Protein AF-A0A920B7H8-F1 (afdb_monomer_lite)

Secondary structure (DSSP, 8-state):
--STTHHHHHHHHHHTT--TT-EEEEEESTTSTT-EEEEEETTTHHHHHHHTT--SSEEEEESGGGGGHHHHTTGGGSTTTT-EEEE-S-HHHHHHHHHHHHHTT-EEEE-----------HHHHHHHHTGGG-SEEEESSHHHHHHHHHHHHHTT--GGGGTT-EEEESSHHHHHHHHHTT---SB--SSSSHHHHHHHHHTS--TT--EE----TTSPP-TTS--

Radius of gyration: 29.58 Å; chains: 1; bounding box: 62×34×78 Å

pLDDT: mean 88.74, std 10.76, range [37.5, 97.69]

Foldseek 3Di:
DCQPCPLVVLVVCVVVPDDQQWKKKKWAPPLALPIDMDIGGSPCVNVRCVVVVPDPPIDMDTGPVNVCCVVVVVLCVFPARNHEEEDADEPVPCPVVQVVQSVSRYHYDYDHPDYDDADDDPVLLVCLVCLLQAQEEEELDLSLLCNSVVVSVVNVDDPCSNPNRAYAYLDDVNQVSCVVVVDHHPYYFPHSDLVRRLVVCVVDPCVPGGYDYRDDPPDDDSPPRPD

Sequence (227 aa):
MGTKNLRKNLNKLISNGMSAQTPIAAIQWGTYYKQKTVMGNLKNICSKIKENNIKSPSIIIIGDVCKYRTNLKWFEKKPLFGKKIVVTRARKNSSSLVEKIYENGGEAIEIPTIEIKSIKNKKNNIILEKSEQYDWLVFTSVNGVEEFFEQYLELKKDLRCLGNASIAAIGSETARSILKKGLKVDLVPKKFIAESLIQEFKDRKIKNKKILVPRASNAKNFNRGFK

Structure (mmCIF, N/CA/C/O backbone):
data_AF-A0A920B7H8-F1
#
_entry.id   AF-A0A920B7H8-F1
#
loop_
_atom_site.group_PDB
_atom_site.id
_atom_site.type_symbol
_atom_site.label_atom_id
_atom_site.label_alt_id
_atom_site.label_comp_id
_atom_site.label_asym_id
_atom_site.label_entity_id
_atom_site.label_seq_id
_atom_site.pdbx_PDB_ins_code
_atom_site.Cartn_x
_atom_site.Cartn_y
_atom_site.Cartn_z
_atom_site.occupancy
_atom_site.B_iso_or_equiv
_atom_site.auth_seq_id
_atom_site.auth_comp_id
_atom_site.auth_asym_id
_atom_site.auth_atom_id
_atom_site.pdbx_PDB_model_num
ATOM 1 N N . MET A 1 1 ? -7.961 9.777 29.352 1.00 47.53 1 MET A N 1
ATOM 2 C CA . MET A 1 1 ? -9.128 10.666 29.563 1.00 47.53 1 MET A CA 1
ATOM 3 C C . MET A 1 1 ? -10.468 9.919 29.580 1.00 47.53 1 MET A C 1
ATOM 5 O O . MET A 1 1 ? -11.275 10.253 30.431 1.00 47.53 1 MET A O 1
ATOM 9 N N . GLY A 1 2 ? -10.703 8.880 28.760 1.00 57.47 2 GLY A N 1
ATOM 10 C CA . GLY A 1 2 ? -11.994 8.158 28.746 1.00 57.47 2 GLY A CA 1
ATOM 11 C C . GLY A 1 2 ? -12.272 7.190 29.912 1.00 57.47 2 GLY A C 1
ATOM 12 O O . GLY A 1 2 ? -13.382 7.179 30.423 1.00 57.47 2 GLY A O 1
ATOM 13 N N . THR A 1 3 ? -11.295 6.392 30.374 1.00 62.12 3 THR A N 1
ATOM 14 C CA . THR A 1 3 ? -11.543 5.320 31.371 1.00 62.12 3 THR A CA 1
ATOM 15 C C . THR A 1 3 ? -11.292 5.720 32.831 1.00 62.12 3 THR A C 1
ATOM 17 O O . THR A 1 3 ? -12.026 5.283 33.712 1.00 62.12 3 THR A O 1
ATOM 20 N N . LYS A 1 4 ? -10.291 6.572 33.109 1.00 69.50 4 LYS A N 1
ATOM 21 C CA . LYS A 1 4 ? -9.842 6.905 34.482 1.00 69.50 4 LYS A CA 1
ATOM 22 C C . LYS A 1 4 ? -10.930 7.575 35.339 1.00 69.50 4 LYS A C 1
ATOM 24 O O . LYS A 1 4 ? -11.075 7.237 36.505 1.00 69.50 4 LYS A O 1
ATOM 29 N N . ASN A 1 5 ? -11.728 8.465 34.743 1.00 83.38 5 ASN A N 1
ATOM 30 C CA . ASN A 1 5 ? -12.837 9.159 35.416 1.00 83.38 5 ASN A CA 1
ATOM 31 C C . ASN A 1 5 ? -14.213 8.582 35.054 1.00 83.38 5 ASN A C 1
ATOM 33 O O . ASN A 1 5 ? -15.236 9.149 35.436 1.00 83.38 5 ASN A O 1
ATOM 37 N N . LEU A 1 6 ? -14.251 7.463 34.321 1.00 87.81 6 LEU A N 1
ATOM 38 C CA . LEU A 1 6 ? -15.479 6.952 33.721 1.00 87.81 6 LEU A CA 1
ATOM 39 C C . LEU A 1 6 ? -16.550 6.692 34.775 1.00 87.81 6 LEU A C 1
ATOM 41 O O . LEU A 1 6 ? -17.637 7.237 34.671 1.00 87.81 6 LEU A O 1
ATOM 45 N N . ARG A 1 7 ? -16.222 5.950 35.839 1.00 90.25 7 ARG A N 1
ATOM 46 C CA . ARG A 1 7 ? -17.179 5.630 36.910 1.00 90.25 7 ARG A CA 1
ATOM 47 C C . ARG A 1 7 ? -17.810 6.887 37.524 1.00 90.25 7 ARG A C 1
ATOM 49 O O . ARG A 1 7 ? -19.021 6.931 37.700 1.00 90.25 7 ARG A O 1
ATOM 56 N N . LYS A 1 8 ? -17.010 7.926 37.795 1.00 92.50 8 LYS A N 1
ATOM 57 C CA . LYS A 1 8 ? -17.506 9.205 38.334 1.00 92.50 8 LYS A CA 1
ATOM 58 C C . LYS A 1 8 ? -18.469 9.888 37.359 1.00 92.50 8 LYS A C 1
ATOM 60 O O . LYS A 1 8 ? -19.515 10.370 37.780 1.00 92.50 8 LYS A O 1
ATOM 65 N N . ASN A 1 9 ? -18.131 9.910 36.071 1.00 92.81 9 ASN A N 1
ATOM 66 C CA . ASN A 1 9 ? -18.967 10.528 35.040 1.00 92.81 9 ASN A CA 1
ATOM 67 C C . ASN A 1 9 ? -20.277 9.757 34.831 1.00 92.81 9 ASN A C 1
ATOM 69 O O . ASN A 1 9 ? -21.334 10.374 34.757 1.00 92.81 9 ASN A O 1
ATOM 73 N N . LEU A 1 10 ? -20.226 8.422 34.806 1.00 94.19 10 LEU A N 1
ATOM 74 C CA . LEU A 1 10 ? -21.418 7.579 34.679 1.00 94.19 10 LEU A CA 1
ATOM 75 C C . LEU A 1 10 ? -22.367 7.762 35.870 1.00 94.19 10 LEU A C 1
ATOM 77 O O . LEU A 1 10 ? -23.566 7.912 35.664 1.00 94.19 10 LEU A O 1
ATOM 81 N N . ASN A 1 11 ? -21.838 7.835 37.097 1.00 93.62 11 ASN A N 1
ATOM 82 C CA . ASN A 1 11 ? -22.655 8.098 38.285 1.00 93.62 11 ASN A CA 1
ATOM 83 C C . ASN A 1 11 ? -23.375 9.451 38.198 1.00 93.62 11 ASN A C 1
ATOM 85 O O . ASN A 1 11 ? -24.549 9.530 38.543 1.00 93.62 11 ASN A O 1
ATOM 89 N N . LYS A 1 12 ? -22.701 10.495 37.693 1.00 95.56 12 LYS A N 1
ATOM 90 C CA . LYS A 1 12 ? -23.328 11.805 37.462 1.00 95.56 12 LYS A CA 1
ATOM 91 C C . LYS A 1 12 ? -24.424 11.748 36.401 1.00 95.56 12 LYS A C 1
ATOM 93 O O . LYS A 1 12 ? -25.449 12.393 36.568 1.00 95.56 12 LYS A O 1
ATOM 98 N N . LEU A 1 13 ? -24.235 10.998 35.316 1.00 95.38 13 LEU A N 1
ATOM 99 C CA . LEU A 1 13 ? -25.282 10.841 34.300 1.00 95.38 13 LEU A CA 1
ATOM 100 C C . LEU A 1 13 ? -26.531 10.181 34.894 1.00 95.38 13 LEU A C 1
ATOM 102 O O . LEU A 1 13 ? -27.638 10.664 34.674 1.00 95.38 13 LEU A O 1
ATOM 106 N N . ILE A 1 14 ? -26.346 9.131 35.700 1.00 95.88 14 ILE A N 1
ATOM 107 C CA . ILE A 1 14 ? -27.454 8.442 36.374 1.00 95.88 14 ILE A CA 1
ATOM 108 C C . ILE A 1 14 ? -28.158 9.374 37.367 1.00 95.88 14 ILE A C 1
ATOM 110 O O . ILE A 1 14 ? -29.382 9.466 37.351 1.00 95.88 14 ILE A O 1
ATOM 114 N N . SER A 1 15 ? -27.407 10.112 38.192 1.00 96.69 15 SER A N 1
ATOM 115 C CA . SER A 1 15 ? -27.994 11.029 39.181 1.00 96.69 15 SER A CA 1
ATOM 116 C C . SER A 1 15 ? -28.756 12.200 38.555 1.00 96.69 15 SER A C 1
ATOM 118 O O . SER A 1 15 ? -29.578 12.807 39.226 1.00 96.69 15 SER A O 1
ATOM 120 N N . ASN A 1 16 ? -28.482 12.526 37.288 1.00 97.19 16 ASN A N 1
ATOM 121 C CA . ASN A 1 16 ? -29.174 13.571 36.529 1.00 97.19 16 ASN A CA 1
ATOM 122 C C . ASN A 1 16 ? -30.266 13.000 35.598 1.00 97.19 16 ASN A C 1
ATOM 124 O O . ASN A 1 16 ? -30.661 13.656 34.640 1.00 97.19 16 ASN A O 1
ATOM 128 N N . GLY A 1 17 ? -30.752 11.780 35.860 1.00 95.62 17 GLY A N 1
ATOM 129 C CA . GLY A 1 17 ? -31.950 11.227 35.216 1.00 95.62 17 GLY A CA 1
ATOM 130 C C . GLY A 1 17 ? -31.706 10.237 34.074 1.00 95.62 17 GLY A C 1
ATOM 131 O O . GLY A 1 17 ? -32.667 9.710 33.516 1.00 95.62 17 GLY A O 1
ATOM 132 N N . MET A 1 18 ? -30.455 9.919 33.722 1.00 96.56 18 MET A N 1
ATOM 133 C CA . MET A 1 18 ? -30.181 8.893 32.709 1.00 96.56 18 MET A CA 1
ATOM 134 C C . MET A 1 18 ? -30.386 7.484 33.289 1.00 96.56 18 MET A C 1
ATOM 136 O O . MET A 1 18 ? -29.827 7.136 34.327 1.00 96.56 18 MET A O 1
ATOM 140 N N . SER A 1 19 ? -31.148 6.625 32.605 1.00 97.44 19 SER A N 1
ATOM 141 C CA . SER A 1 19 ? -31.399 5.256 33.081 1.00 97.44 19 SER A CA 1
ATOM 142 C C . SER A 1 19 ? -30.098 4.461 33.240 1.00 97.44 19 SER A C 1
ATOM 144 O O . SER A 1 19 ? -29.266 4.426 32.332 1.00 97.44 19 SER A O 1
ATOM 146 N N . ALA A 1 20 ? -29.940 3.730 34.348 1.00 96.50 20 ALA A N 1
ATOM 147 C CA . ALA A 1 20 ? -28.792 2.842 34.566 1.00 96.50 20 ALA A CA 1
ATOM 148 C C . ALA A 1 20 ? -28.696 1.702 33.527 1.00 96.50 20 ALA A C 1
ATOM 150 O O . ALA A 1 20 ? -27.629 1.105 33.355 1.00 96.50 20 ALA A O 1
ATOM 151 N N . GLN A 1 21 ? -29.801 1.416 32.828 1.00 97.19 21 GLN A N 1
ATOM 152 C CA . GLN A 1 21 ? -29.869 0.449 31.732 1.00 97.19 21 GLN A CA 1
ATOM 153 C C . GLN A 1 21 ? -29.464 1.037 30.376 1.00 97.19 21 GLN A C 1
ATOM 155 O O . GLN A 1 21 ? -29.380 0.287 29.404 1.00 97.19 21 GLN A O 1
ATOM 160 N N . THR A 1 22 ? -29.181 2.344 30.300 1.00 97.69 22 THR A N 1
ATOM 161 C CA . THR A 1 22 ? -28.769 3.004 29.055 1.00 97.69 22 THR A CA 1
ATOM 162 C C . THR A 1 22 ? -27.561 2.274 28.458 1.00 97.69 22 THR A C 1
ATOM 164 O O . THR A 1 22 ? -26.555 2.096 29.161 1.00 97.69 22 THR A O 1
ATOM 167 N N . PRO A 1 23 ? -27.643 1.826 27.191 1.00 97.56 23 PRO A N 1
ATOM 168 C CA . PRO A 1 23 ? -26.560 1.111 26.535 1.00 97.56 23 PRO A CA 1
ATOM 169 C C . PRO A 1 23 ? -25.278 1.940 26.450 1.00 97.56 23 PRO A C 1
ATOM 171 O O . PRO A 1 23 ? -25.310 3.160 26.295 1.00 97.56 23 PRO A O 1
ATOM 174 N N . ILE A 1 24 ? -24.138 1.264 26.524 1.00 96.81 24 ILE A N 1
ATOM 175 C CA . ILE A 1 24 ? -22.819 1.887 26.425 1.00 96.81 24 ILE A CA 1
ATOM 176 C C . ILE A 1 24 ? -21.818 0.909 25.810 1.00 96.81 24 ILE A C 1
ATOM 178 O O . ILE A 1 24 ? -21.851 -0.299 26.072 1.00 96.81 24 ILE A O 1
ATOM 182 N N . ALA A 1 25 ? -20.910 1.440 25.001 1.00 95.69 25 ALA A N 1
ATOM 183 C CA . ALA A 1 25 ? -19.831 0.707 24.363 1.00 95.69 25 ALA A CA 1
ATOM 184 C C . ALA A 1 25 ? -18.480 1.331 24.716 1.00 95.69 25 ALA A C 1
ATOM 186 O O . ALA A 1 25 ? -18.334 2.553 24.728 1.00 95.69 25 ALA A O 1
ATOM 187 N N . ALA A 1 26 ? -17.480 0.486 24.953 1.00 95.00 26 ALA A N 1
ATOM 188 C CA . ALA A 1 26 ? -16.086 0.890 25.060 1.00 95.00 26 ALA A CA 1
ATOM 189 C C . ALA A 1 26 ? -15.290 0.258 23.918 1.00 95.00 26 ALA A C 1
ATOM 191 O O . ALA A 1 26 ? -15.224 -0.967 23.819 1.00 95.00 26 ALA A O 1
ATOM 192 N N . ILE A 1 27 ? -14.699 1.092 23.064 1.00 94.56 27 ILE A N 1
ATOM 193 C CA . ILE A 1 27 ? -13.959 0.682 21.867 1.00 94.56 27 ILE A CA 1
ATOM 194 C C . ILE A 1 27 ? -12.501 1.093 22.043 1.00 94.56 27 ILE A C 1
ATOM 196 O O . ILE A 1 27 ? -12.177 2.278 22.047 1.00 94.56 27 ILE A O 1
ATOM 200 N N . GLN A 1 28 ? -11.611 0.122 22.203 1.00 94.94 28 GLN A N 1
ATOM 201 C CA . GLN A 1 28 ? -10.168 0.322 22.261 1.00 94.94 28 GLN A CA 1
ATOM 202 C C . GLN A 1 28 ? -9.558 0.133 20.877 1.00 94.94 28 GLN A C 1
ATOM 204 O O . GLN A 1 28 ? -9.904 -0.836 20.206 1.00 94.94 28 GLN A O 1
ATOM 209 N N . TRP A 1 29 ? -8.614 1.003 20.497 1.00 94.25 29 TRP A N 1
ATOM 210 C CA . TRP A 1 29 ? -7.930 0.933 19.198 1.00 94.25 29 TRP A CA 1
ATOM 211 C C . TRP A 1 29 ? -8.925 0.828 18.031 1.00 94.25 29 TRP A C 1
ATOM 213 O O . TRP A 1 29 ? -8.850 -0.099 17.226 1.00 94.25 29 TRP A O 1
ATOM 223 N N . GLY A 1 30 ? -9.895 1.751 17.993 1.00 92.44 30 GLY A N 1
ATOM 224 C CA . GLY A 1 30 ? -10.893 1.815 16.925 1.00 92.44 30 GLY A CA 1
ATOM 225 C C . GLY A 1 30 ? -10.238 1.780 15.543 1.00 92.44 30 GLY A C 1
ATOM 226 O O . GLY A 1 30 ? -9.196 2.404 15.348 1.00 92.44 30 GLY A O 1
ATOM 227 N N . THR A 1 31 ? -10.821 1.003 14.628 1.00 91.75 31 THR A N 1
ATOM 228 C CA . THR A 1 31 ? -10.343 0.779 13.250 1.00 91.75 31 THR A CA 1
ATOM 229 C C . THR A 1 31 ? -8.889 0.313 13.141 1.00 91.75 31 THR A C 1
ATOM 231 O O . THR A 1 31 ? -8.234 0.536 12.129 1.00 91.75 31 THR A O 1
ATOM 234 N N . TYR A 1 32 ? -8.376 -0.358 14.172 1.00 94.19 32 TYR A N 1
ATOM 235 C CA . TYR A 1 32 ? -7.024 -0.906 14.195 1.00 94.19 32 TYR A CA 1
ATOM 236 C C . TYR A 1 32 ? -7.063 -2.428 14.350 1.00 94.19 32 TYR A C 1
ATOM 238 O O . TYR A 1 32 ? -7.966 -2.958 14.995 1.00 94.19 32 TYR A O 1
ATOM 246 N N . TYR A 1 33 ? -6.074 -3.157 13.826 1.00 95.50 33 TYR A N 1
ATOM 247 C CA . TYR A 1 33 ? -6.087 -4.634 13.788 1.00 95.50 33 TYR A CA 1
ATOM 248 C C . TYR A 1 33 ? -6.299 -5.314 15.155 1.00 95.50 33 TYR A C 1
ATOM 250 O O . TYR A 1 33 ? -6.781 -6.439 15.225 1.00 95.50 33 TYR A O 1
ATOM 258 N N . LYS A 1 34 ? -5.930 -4.633 16.247 1.00 94.38 34 LYS A N 1
ATOM 259 C CA . LYS A 1 34 ? -6.086 -5.075 17.644 1.00 94.38 34 LYS A CA 1
ATOM 260 C C . LYS A 1 34 ? -7.292 -4.440 18.349 1.00 94.38 34 LYS A C 1
ATOM 262 O O . LYS A 1 34 ? -7.277 -4.330 19.578 1.00 94.38 34 LYS A O 1
ATOM 267 N N . GLN A 1 35 ? -8.287 -3.968 17.595 1.00 95.25 35 GLN A N 1
ATOM 268 C CA . GLN A 1 35 ? -9.493 -3.364 18.152 1.00 95.25 35 GLN A CA 1
ATOM 269 C C . GLN A 1 35 ? -10.135 -4.316 19.161 1.00 95.25 35 GLN A C 1
ATOM 271 O O . GLN A 1 35 ? -10.288 -5.510 18.907 1.00 95.25 35 GLN A O 1
ATOM 276 N N . LYS A 1 36 ? -10.541 -3.781 20.309 1.00 94.31 36 LYS A N 1
ATOM 277 C CA . LYS A 1 36 ? -11.365 -4.509 21.274 1.00 94.31 36 LYS A CA 1
ATOM 278 C C . LYS A 1 36 ? -12.588 -3.682 21.590 1.00 94.31 36 LYS A C 1
ATOM 280 O O . LYS A 1 36 ? -12.459 -2.520 21.963 1.00 94.31 36 LYS A O 1
ATOM 285 N N . THR A 1 37 ? -13.760 -4.292 21.492 1.00 94.62 37 THR A N 1
ATOM 286 C CA . THR A 1 37 ? -15.012 -3.621 21.827 1.00 94.62 37 THR A CA 1
ATOM 287 C C . THR A 1 37 ? -15.771 -4.394 22.889 1.00 94.62 37 THR A C 1
ATOM 289 O O . THR A 1 37 ? -16.023 -5.588 22.733 1.00 94.62 37 THR A O 1
ATOM 292 N N . VAL A 1 38 ? -16.199 -3.692 23.932 1.00 94.81 38 VAL A N 1
ATOM 293 C CA . VAL A 1 38 ? -16.996 -4.239 25.030 1.00 94.81 38 VAL A CA 1
ATOM 294 C C . VAL A 1 38 ? -18.323 -3.499 25.109 1.00 94.81 38 VAL A C 1
ATOM 296 O O . VAL A 1 38 ? -18.351 -2.271 25.069 1.00 94.81 38 VAL A O 1
ATOM 299 N N . MET A 1 39 ? -19.412 -4.256 25.249 1.00 95.94 39 MET A N 1
ATOM 300 C CA . MET A 1 39 ? -20.774 -3.731 25.374 1.00 95.94 39 MET A CA 1
ATOM 301 C C . MET A 1 39 ? -21.320 -3.932 26.780 1.00 95.94 39 MET A C 1
ATOM 303 O O . MET A 1 39 ? -21.144 -4.994 27.384 1.00 95.94 39 MET A O 1
ATOM 307 N N . GLY A 1 40 ? -22.066 -2.952 27.269 1.00 95.88 40 GLY A N 1
ATOM 308 C CA . GLY A 1 40 ? -22.756 -3.023 28.548 1.00 95.88 40 GLY A CA 1
ATOM 309 C C . GLY A 1 40 ? -23.841 -1.963 28.672 1.00 95.88 40 GLY A C 1
ATOM 310 O O . GLY A 1 40 ? -24.339 -1.436 27.679 1.00 95.88 40 GLY A O 1
ATOM 311 N N . ASN A 1 41 ? -24.180 -1.657 29.915 1.00 97.00 41 ASN A N 1
ATOM 312 C CA . ASN A 1 41 ? -25.012 -0.528 30.317 1.00 97.00 41 ASN A CA 1
ATOM 313 C C . ASN A 1 41 ? -24.254 0.314 31.359 1.00 97.00 41 ASN A C 1
ATOM 315 O O . ASN A 1 41 ? -23.182 -0.091 31.826 1.00 97.00 41 ASN A O 1
ATOM 319 N N . LEU A 1 42 ? -24.785 1.482 31.731 1.00 96.19 42 LEU A N 1
ATOM 320 C CA . LEU A 1 42 ? -24.111 2.370 32.692 1.00 96.19 42 LEU A CA 1
ATOM 321 C C . LEU A 1 42 ? -23.802 1.673 34.028 1.00 96.19 42 LEU A C 1
ATOM 323 O O . LEU A 1 42 ? -22.790 1.988 34.653 1.00 96.19 42 LEU A O 1
ATOM 327 N N . LYS A 1 43 ? -24.624 0.694 34.435 1.00 95.56 43 LYS A N 1
ATOM 328 C CA . LYS A 1 43 ? -24.433 -0.084 35.669 1.00 95.56 43 LYS A CA 1
ATOM 329 C C . LYS A 1 43 ? -23.215 -1.016 35.616 1.00 95.56 43 LYS A C 1
ATOM 331 O O . LYS A 1 43 ? -22.481 -1.101 36.599 1.00 95.56 43 LYS A O 1
ATOM 336 N N 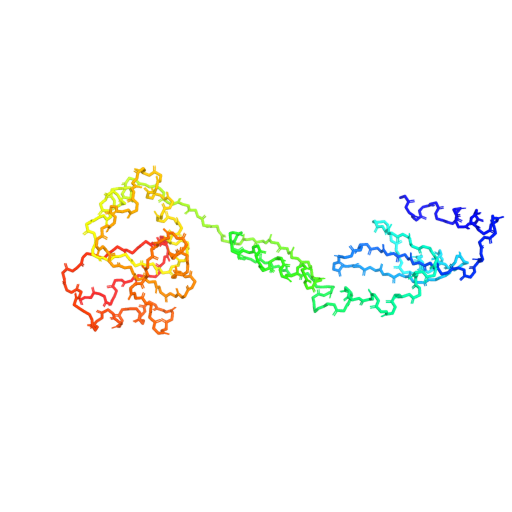. ASN A 1 44 ? -22.996 -1.737 34.511 1.00 96.38 44 ASN A N 1
ATOM 337 C CA . ASN A 1 44 ? -22.020 -2.840 34.454 1.00 96.38 44 ASN A CA 1
ATOM 338 C C . ASN A 1 44 ? -20.782 -2.590 33.578 1.00 96.38 44 ASN A C 1
ATOM 340 O O . ASN A 1 44 ? -19.822 -3.354 33.645 1.00 96.38 44 ASN A O 1
ATOM 344 N N . ILE A 1 45 ? -20.745 -1.530 32.771 1.00 95.69 45 ILE A N 1
ATOM 345 C CA . ILE A 1 45 ? -19.651 -1.333 31.808 1.00 95.69 45 ILE A CA 1
ATOM 346 C C . ILE A 1 45 ? -18.265 -1.250 32.459 1.00 95.69 45 ILE A C 1
ATOM 348 O O . ILE A 1 45 ? -17.292 -1.739 31.892 1.00 95.69 45 ILE A O 1
ATOM 352 N N . CYS A 1 46 ? -18.154 -0.675 33.661 1.00 94.25 46 CYS A N 1
ATOM 353 C CA . CYS A 1 46 ? -16.870 -0.560 34.351 1.00 94.25 46 CYS A CA 1
ATOM 354 C C . CYS A 1 46 ? -16.286 -1.925 34.740 1.00 94.25 46 CYS A C 1
ATOM 356 O O . CYS A 1 46 ? -15.068 -2.085 34.664 1.00 94.25 46 CYS A O 1
ATOM 358 N N . SER A 1 47 ? -17.118 -2.897 35.140 1.00 94.75 47 SER A N 1
ATOM 359 C CA . SER A 1 47 ? -16.630 -4.251 35.435 1.00 94.75 47 SER A CA 1
ATOM 360 C C . SER A 1 47 ? -16.192 -4.939 34.148 1.00 94.75 47 SER A C 1
ATOM 362 O O . SER A 1 47 ? -15.054 -5.391 34.061 1.00 94.75 47 SER A O 1
ATOM 364 N N . LYS A 1 48 ? -17.011 -4.861 33.092 1.00 96.38 48 LYS A N 1
ATOM 365 C CA . LYS A 1 48 ? -16.687 -5.461 31.792 1.00 96.38 48 LYS A CA 1
ATOM 366 C C . LYS A 1 48 ? -15.417 -4.886 31.160 1.00 96.38 48 LYS A C 1
ATOM 368 O O . LYS A 1 48 ? -14.636 -5.629 30.570 1.00 96.38 48 LYS A O 1
ATOM 373 N N . ILE A 1 49 ? -15.182 -3.576 31.288 1.00 94.62 49 ILE A N 1
ATOM 374 C CA . ILE A 1 49 ? -13.933 -2.915 30.864 1.00 94.62 49 ILE A CA 1
ATOM 375 C C . ILE A 1 49 ? -12.729 -3.519 31.593 1.00 94.62 49 ILE A C 1
ATOM 377 O O . ILE A 1 49 ? -11.708 -3.780 30.956 1.00 94.62 49 ILE A O 1
ATOM 381 N N . LYS A 1 50 ? -12.847 -3.752 32.908 1.00 93.69 50 LYS A N 1
ATOM 382 C CA . LYS A 1 50 ? -11.784 -4.340 33.732 1.00 93.69 50 LYS A CA 1
ATOM 383 C C . LYS A 1 50 ? -11.531 -5.800 33.348 1.00 93.69 50 LYS A C 1
ATOM 385 O O . LYS A 1 50 ? -10.386 -6.155 33.093 1.00 93.69 50 LYS A O 1
ATOM 390 N N . GLU A 1 51 ? -12.588 -6.601 33.235 1.00 96.56 51 GLU A N 1
ATOM 391 C CA . GLU A 1 51 ? -12.541 -8.018 32.837 1.00 96.56 51 GLU A CA 1
ATOM 392 C C . GLU A 1 51 ? -11.882 -8.214 31.464 1.00 96.56 51 GLU A C 1
ATOM 394 O O . GLU A 1 51 ? -11.049 -9.094 31.287 1.00 96.56 51 GLU A O 1
ATOM 399 N N . ASN A 1 52 ? -12.190 -7.345 30.496 1.00 95.38 52 ASN A N 1
ATOM 400 C CA . ASN A 1 52 ? -11.647 -7.424 29.135 1.00 95.38 52 ASN A CA 1
ATOM 401 C C . ASN A 1 52 ? -10.337 -6.638 28.946 1.00 95.38 52 ASN A C 1
ATOM 403 O O . ASN A 1 52 ? -9.826 -6.533 27.826 1.00 95.38 52 ASN A O 1
ATOM 407 N N . ASN A 1 53 ? -9.789 -6.078 30.030 1.00 94.06 53 ASN A N 1
ATOM 408 C CA . ASN A 1 53 ? -8.545 -5.314 30.043 1.00 94.06 53 ASN A CA 1
ATOM 409 C C . ASN A 1 53 ? -8.519 -4.175 28.999 1.00 94.06 53 ASN A C 1
ATOM 411 O O . ASN A 1 53 ? -7.527 -3.967 28.292 1.00 94.06 53 ASN A O 1
ATOM 415 N N . ILE A 1 54 ? -9.634 -3.448 28.882 1.00 93.81 54 ILE A N 1
ATOM 416 C CA . ILE A 1 54 ? -9.775 -2.294 27.989 1.00 93.81 54 ILE A CA 1
ATOM 417 C C . ILE A 1 54 ? -9.012 -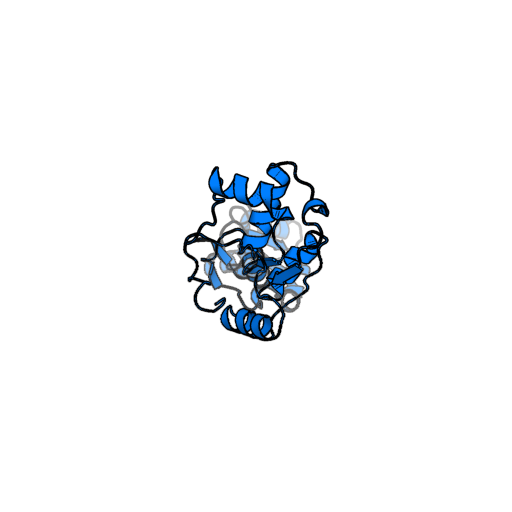1.108 28.588 1.00 93.81 54 ILE A C 1
ATOM 419 O O . ILE A 1 54 ? -9.350 -0.597 29.657 1.00 93.81 54 ILE A O 1
ATOM 423 N N . LYS A 1 55 ? -7.968 -0.655 27.886 1.00 91.00 55 LYS A N 1
ATOM 424 C CA . LYS A 1 55 ? -7.105 0.469 28.291 1.00 91.00 55 LYS A CA 1
ATOM 425 C C . LYS A 1 55 ? -7.201 1.622 27.291 1.00 91.00 55 LYS A C 1
ATOM 427 O O . LYS A 1 55 ? -7.740 1.468 26.203 1.00 91.00 55 LYS A O 1
ATOM 432 N N . SER A 1 56 ? -6.635 2.778 27.633 1.00 90.25 56 SER A N 1
ATOM 433 C CA . SER A 1 56 ? -6.456 3.862 26.656 1.00 90.25 56 SER A CA 1
ATOM 434 C C . SER A 1 56 ? -5.453 3.463 25.552 1.00 90.25 56 SER A C 1
ATOM 436 O O . SER A 1 56 ? -4.559 2.660 25.832 1.00 90.25 56 SER A O 1
ATOM 438 N N . PRO A 1 57 ? -5.573 4.010 24.326 1.00 91.75 57 PRO A N 1
ATOM 439 C CA . PRO A 1 57 ? -6.638 4.890 23.840 1.00 91.75 57 PRO A CA 1
ATOM 440 C C . PRO A 1 57 ? -7.946 4.124 23.591 1.00 91.75 57 PRO A C 1
ATOM 442 O O . PRO A 1 57 ? -7.957 3.042 23.003 1.00 91.75 57 PRO A O 1
ATOM 445 N N . SER A 1 58 ? -9.058 4.694 24.054 1.00 91.88 58 SER A N 1
ATOM 446 C CA . SER A 1 58 ? -10.388 4.097 23.927 1.00 91.88 58 SER A CA 1
ATOM 447 C C . SER A 1 58 ? -11.462 5.171 23.809 1.00 91.88 58 SER A C 1
ATOM 449 O O . SER A 1 58 ? -11.386 6.186 24.506 1.00 91.88 58 SER A O 1
ATOM 451 N N . ILE A 1 59 ? -12.481 4.903 23.000 1.00 92.88 59 ILE A N 1
ATOM 452 C CA . ILE A 1 59 ? -13.678 5.727 22.826 1.00 92.88 59 ILE A CA 1
ATOM 453 C C . ILE A 1 59 ? -14.822 5.102 23.627 1.00 92.88 59 ILE A C 1
ATOM 455 O O . ILE A 1 59 ? -14.984 3.880 23.638 1.00 92.88 59 ILE A O 1
ATOM 459 N N . ILE A 1 60 ? -15.599 5.946 24.305 1.00 93.62 60 ILE A N 1
ATOM 460 C CA . ILE A 1 60 ? -16.819 5.554 25.012 1.00 93.62 60 ILE A CA 1
ATOM 461 C C . ILE A 1 60 ? -18.008 6.133 24.252 1.00 93.62 60 ILE A C 1
ATOM 463 O O . ILE A 1 60 ? -18.051 7.337 24.018 1.00 93.62 60 ILE A O 1
ATOM 467 N N . ILE A 1 61 ? -18.960 5.282 23.884 1.00 94.69 61 ILE A N 1
ATOM 468 C CA . ILE A 1 61 ? -20.201 5.674 23.209 1.00 94.69 61 ILE A CA 1
ATOM 469 C C . ILE A 1 61 ? -21.352 5.337 24.146 1.00 94.69 61 ILE A C 1
ATOM 471 O O . ILE A 1 61 ? -21.429 4.204 24.609 1.00 94.69 61 ILE A O 1
ATOM 475 N N . ILE A 1 62 ? -22.224 6.301 24.434 1.00 95.44 62 ILE A N 1
ATOM 476 C CA . ILE A 1 62 ? -23.352 6.149 25.362 1.00 95.44 62 ILE A CA 1
ATOM 477 C C . ILE A 1 62 ? -24.655 6.389 24.604 1.00 95.44 62 ILE A C 1
ATOM 479 O O . ILE A 1 62 ? -24.739 7.329 23.820 1.00 95.44 62 ILE A O 1
ATOM 483 N N . GLY A 1 63 ? -25.666 5.559 24.854 1.00 96.06 63 GLY A N 1
ATOM 484 C CA . GLY A 1 63 ? -27.010 5.703 24.302 1.00 96.06 63 GLY A CA 1
ATOM 485 C C . GLY A 1 63 ? -27.392 4.602 23.317 1.00 96.06 63 GLY A C 1
ATOM 486 O O . GLY A 1 63 ? -26.614 3.692 23.014 1.00 96.06 63 GLY A O 1
ATOM 487 N N . ASP A 1 64 ? -28.614 4.704 22.797 1.00 94.69 64 ASP A N 1
ATOM 488 C CA . ASP A 1 64 ? -29.244 3.675 21.963 1.00 94.69 64 ASP A CA 1
ATOM 489 C C . ASP A 1 64 ? -28.499 3.367 20.664 1.00 94.69 64 ASP A C 1
ATOM 491 O O . ASP A 1 64 ? -28.623 2.259 20.145 1.00 94.69 64 ASP A O 1
ATOM 495 N N . VAL A 1 65 ? -27.633 4.272 20.195 1.00 93.50 65 VAL A N 1
ATOM 496 C CA . VAL A 1 65 ? -26.723 4.019 19.066 1.00 93.50 65 VAL A CA 1
ATOM 497 C C . VAL A 1 65 ? -25.890 2.739 19.258 1.00 93.50 65 VAL A C 1
ATOM 499 O O . VAL A 1 65 ? -25.573 2.035 18.300 1.00 93.50 65 VAL A O 1
ATOM 502 N N . CYS A 1 66 ? -25.595 2.368 20.507 1.00 94.38 66 CYS A N 1
ATOM 503 C CA . CYS A 1 66 ? -24.872 1.146 20.849 1.00 94.38 66 CYS A CA 1
ATOM 504 C C . CYS A 1 66 ? -25.623 -0.136 20.439 1.00 94.38 66 CYS A C 1
ATOM 506 O O . CYS A 1 66 ? -24.984 -1.160 20.188 1.00 94.38 66 CYS A O 1
ATOM 508 N N . LYS A 1 67 ? -26.960 -0.099 20.332 1.00 91.19 67 LYS A N 1
ATOM 509 C CA . LYS A 1 67 ? -27.784 -1.247 19.914 1.00 91.19 67 LYS A CA 1
ATOM 510 C C . LYS A 1 67 ? -27.499 -1.662 18.465 1.00 91.19 67 LYS A C 1
ATOM 512 O O . LYS A 1 67 ? -27.569 -2.846 18.155 1.00 91.19 67 LYS A O 1
ATOM 517 N N . TYR A 1 68 ? -27.060 -0.736 17.608 1.00 91.38 68 TYR A N 1
ATOM 518 C CA . TYR A 1 68 ? -26.718 -1.019 16.206 1.00 91.38 68 TYR A CA 1
ATOM 519 C C . TYR A 1 68 ? -25.394 -1.769 16.017 1.00 91.38 68 TYR A C 1
ATOM 521 O O . TYR A 1 68 ? -25.015 -2.079 14.886 1.00 91.38 68 TYR A O 1
ATOM 529 N N . ARG A 1 69 ? -24.665 -2.095 17.094 1.00 88.94 69 ARG A N 1
ATOM 530 C CA . ARG A 1 69 ? -23.371 -2.781 16.988 1.00 88.94 69 ARG A CA 1
ATOM 531 C C . ARG A 1 69 ? -23.446 -4.091 16.207 1.00 88.94 69 ARG A C 1
ATOM 533 O O . ARG A 1 69 ? -22.497 -4.394 15.493 1.00 88.94 69 ARG A O 1
ATOM 540 N N . THR A 1 70 ? -24.516 -4.870 16.340 1.00 83.88 70 THR A N 1
ATOM 541 C CA . THR A 1 70 ? -24.685 -6.131 15.594 1.00 83.88 70 THR A CA 1
ATOM 542 C C . THR A 1 70 ? -24.518 -5.922 14.088 1.00 83.88 70 THR A C 1
ATOM 544 O O . THR A 1 70 ? -23.819 -6.702 13.437 1.00 83.88 70 THR A O 1
ATOM 547 N N . ASN A 1 71 ? -25.046 -4.810 13.576 1.00 84.44 71 ASN A N 1
ATOM 548 C CA . ASN A 1 71 ? -24.970 -4.426 12.169 1.00 84.44 71 ASN A CA 1
ATOM 549 C C . ASN A 1 71 ? -23.650 -3.701 11.845 1.00 84.44 71 ASN A C 1
ATOM 551 O O . ASN A 1 71 ? -23.075 -3.905 10.781 1.00 84.44 71 ASN A O 1
ATOM 555 N N . LEU A 1 72 ? -23.118 -2.907 12.783 1.00 85.50 72 LEU A N 1
ATOM 556 C CA . LEU A 1 72 ? -21.915 -2.083 12.590 1.00 85.50 72 LEU A CA 1
ATOM 557 C C . LEU A 1 72 ? -20.586 -2.784 12.937 1.00 85.50 72 LEU A C 1
ATOM 559 O O . LEU A 1 72 ? -19.522 -2.172 12.855 1.00 85.50 72 LEU A O 1
ATOM 563 N N . LYS A 1 73 ? -20.594 -4.074 13.292 1.00 88.88 73 LYS A N 1
ATOM 564 C CA . LYS A 1 73 ? -19.384 -4.876 13.573 1.00 88.88 73 LYS A CA 1
ATOM 565 C C . LYS A 1 73 ? -18.650 -5.304 12.285 1.00 88.88 73 LYS A C 1
ATOM 567 O O . LYS A 1 73 ? -18.261 -6.461 12.152 1.00 88.88 73 LYS A O 1
ATOM 572 N N . TRP A 1 74 ? -18.493 -4.409 11.311 1.00 90.50 74 TRP A N 1
ATOM 573 C CA . TRP A 1 74 ? -17.882 -4.719 10.009 1.00 90.50 74 TRP A CA 1
ATOM 574 C C . TRP A 1 74 ? -16.356 -4.853 10.098 1.00 90.50 74 TRP A C 1
ATOM 576 O O . TRP A 1 74 ? -15.784 -5.756 9.497 1.00 90.50 74 TRP A O 1
ATOM 586 N N . PHE A 1 75 ? -15.692 -3.994 10.879 1.00 92.69 75 PHE A N 1
ATOM 587 C CA . PHE A 1 75 ? -14.227 -3.940 10.924 1.00 92.69 75 PHE A CA 1
ATOM 588 C C . PHE A 1 75 ? -13.605 -5.239 11.463 1.00 92.69 75 PHE A C 1
ATOM 590 O O . PHE A 1 75 ? -12.688 -5.791 10.865 1.00 92.69 75 PHE A O 1
ATOM 597 N N . GLU A 1 76 ? -14.164 -5.780 12.550 1.00 92.62 76 GLU A N 1
ATOM 598 C CA . GLU A 1 76 ? -13.699 -7.021 13.197 1.00 92.62 76 GLU A CA 1
ATOM 599 C C . GLU A 1 76 ? -13.994 -8.281 12.353 1.00 92.62 76 GLU A C 1
ATOM 601 O O . GLU A 1 76 ? -13.545 -9.369 12.700 1.00 92.62 76 GLU A O 1
ATOM 606 N N . LYS A 1 77 ? -14.761 -8.148 11.259 1.00 93.38 77 LYS A N 1
ATOM 607 C CA . LYS A 1 77 ? -15.047 -9.217 10.287 1.00 93.38 77 LYS A CA 1
ATOM 608 C C . LYS A 1 77 ? -14.138 -9.163 9.057 1.00 93.38 77 LYS A C 1
ATOM 610 O O . LYS A 1 77 ? -14.276 -10.006 8.174 1.00 93.38 77 LYS A O 1
ATOM 615 N N . LYS A 1 78 ? -13.255 -8.165 8.948 1.00 95.75 78 LYS A N 1
ATOM 616 C CA . LYS A 1 78 ? -12.383 -8.046 7.779 1.00 95.75 78 LYS A CA 1
ATOM 617 C C . LYS A 1 78 ? -11.378 -9.206 7.701 1.00 95.75 78 LYS A C 1
ATOM 619 O O . LYS A 1 78 ? -10.944 -9.692 8.747 1.00 95.75 78 LYS A O 1
ATOM 624 N N . PRO A 1 79 ? -10.950 -9.607 6.488 1.00 97.12 79 PRO A N 1
ATOM 625 C CA . PRO A 1 79 ? -10.139 -10.811 6.288 1.00 97.12 79 PRO A CA 1
ATOM 626 C C . PRO A 1 79 ? -8.812 -10.845 7.057 1.00 97.12 79 PRO A C 1
ATOM 628 O O . PRO A 1 79 ? -8.349 -11.921 7.426 1.00 97.12 79 PRO A O 1
ATOM 631 N N . LEU A 1 80 ? -8.190 -9.687 7.302 1.00 97.50 80 LEU A N 1
ATOM 632 C CA . LEU A 1 80 ? -6.888 -9.587 7.969 1.00 97.50 80 LEU A CA 1
ATOM 633 C C . LEU A 1 80 ? -6.989 -9.068 9.407 1.00 97.50 80 LEU A C 1
ATOM 635 O O . LEU A 1 80 ? -5.964 -8.765 10.020 1.00 97.50 80 LEU A O 1
ATOM 639 N N . PHE A 1 81 ? -8.195 -8.988 9.975 1.00 97.25 81 PHE A N 1
ATOM 640 C CA . PHE A 1 81 ? -8.372 -8.549 11.354 1.00 97.25 81 PHE A CA 1
ATOM 641 C C . PHE A 1 81 ? -7.544 -9.405 12.330 1.00 97.25 81 PHE A C 1
ATOM 643 O O . PHE A 1 81 ? -7.498 -10.633 12.239 1.00 97.25 81 PHE A O 1
ATOM 650 N N . GLY A 1 82 ? -6.843 -8.749 13.258 1.00 95.94 82 GLY A N 1
ATOM 651 C CA . GLY A 1 82 ? -5.941 -9.402 14.210 1.00 95.94 82 GLY A CA 1
ATOM 652 C C . GLY A 1 82 ? -4.597 -9.864 13.634 1.00 95.94 82 GLY A C 1
ATOM 653 O O . GLY A 1 82 ? -3.771 -10.378 14.390 1.00 95.94 82 GLY A O 1
ATOM 654 N N . LYS A 1 83 ? -4.335 -9.687 12.332 1.00 97.00 83 LYS A N 1
ATOM 655 C CA . LYS A 1 83 ? -3.073 -10.096 11.699 1.00 97.00 83 LYS A CA 1
ATOM 656 C C . LYS A 1 83 ? -2.077 -8.939 11.640 1.00 97.00 83 LYS A C 1
ATOM 658 O O . LYS A 1 83 ? -2.424 -7.822 11.268 1.00 97.00 83 LYS A O 1
ATOM 663 N N . LYS A 1 84 ? -0.818 -9.244 11.961 1.00 95.88 84 LYS A N 1
ATOM 664 C CA . LYS A 1 84 ? 0.346 -8.410 11.638 1.00 95.88 84 LYS A CA 1
ATOM 665 C C . LYS A 1 84 ? 1.114 -9.072 10.508 1.00 95.88 84 LYS A C 1
ATOM 667 O O . LYS A 1 84 ? 1.409 -10.261 10.600 1.00 95.88 84 LYS A O 1
ATOM 672 N N . ILE A 1 85 ? 1.439 -8.314 9.474 1.00 94.38 85 ILE A N 1
ATOM 673 C CA . ILE A 1 85 ? 2.063 -8.820 8.255 1.00 94.38 85 ILE A CA 1
ATOM 674 C C . ILE A 1 85 ? 3.338 -8.027 8.007 1.00 94.38 85 ILE A C 1
ATOM 676 O O . ILE A 1 85 ? 3.307 -6.802 7.912 1.00 94.38 85 ILE A O 1
ATOM 680 N N . VAL A 1 86 ? 4.465 -8.729 7.895 1.00 93.06 86 VAL A N 1
ATOM 681 C CA . VAL A 1 86 ? 5.742 -8.113 7.527 1.00 93.06 86 VAL A CA 1
ATOM 682 C C . VAL A 1 86 ? 5.811 -7.985 6.009 1.00 93.06 86 VAL A C 1
ATOM 684 O O . VAL A 1 86 ? 5.641 -8.968 5.289 1.00 93.06 86 VAL A O 1
ATOM 687 N N . VAL A 1 87 ? 6.080 -6.777 5.522 1.00 90.06 87 VAL A N 1
ATOM 688 C CA . VAL A 1 87 ? 6.248 -6.479 4.098 1.00 90.06 87 VAL A CA 1
ATOM 689 C C . VAL A 1 87 ? 7.721 -6.192 3.829 1.00 90.06 87 VAL A C 1
ATOM 691 O O . VAL A 1 87 ? 8.263 -5.200 4.310 1.00 90.06 87 VAL A O 1
ATOM 694 N N . THR A 1 88 ? 8.374 -7.061 3.052 1.00 87.00 88 THR A N 1
ATOM 695 C CA . THR A 1 88 ? 9.831 -7.010 2.814 1.00 87.00 88 THR A CA 1
ATOM 696 C C . THR A 1 88 ? 10.248 -6.379 1.484 1.00 87.00 88 THR A C 1
ATOM 698 O O . THR A 1 88 ? 11.437 -6.228 1.203 1.00 87.00 88 THR A O 1
ATOM 701 N N . ARG A 1 89 ? 9.287 -5.992 0.635 1.00 73.38 89 ARG A N 1
ATOM 702 C CA . ARG A 1 89 ? 9.573 -5.370 -0.669 1.00 73.38 89 ARG A CA 1
ATOM 703 C C . ARG A 1 89 ? 10.062 -3.925 -0.512 1.00 73.38 89 ARG A C 1
ATOM 705 O O . ARG A 1 89 ? 9.747 -3.251 0.461 1.00 73.38 89 ARG A O 1
ATOM 712 N N . ALA A 1 90 ? 10.810 -3.449 -1.510 1.00 66.44 90 ALA A N 1
ATOM 713 C CA . ALA A 1 90 ? 11.295 -2.069 -1.582 1.00 66.44 90 ALA A CA 1
ATOM 714 C C . ALA A 1 90 ? 10.144 -1.046 -1.473 1.00 66.44 90 ALA A C 1
ATOM 716 O O . ALA A 1 90 ? 9.118 -1.219 -2.137 1.00 66.44 90 ALA A O 1
ATOM 717 N N . ARG A 1 91 ? 10.355 0.044 -0.713 1.00 65.25 91 ARG A N 1
ATOM 718 C CA . ARG A 1 91 ? 9.328 1.052 -0.359 1.00 65.25 91 ARG A CA 1
ATOM 719 C C . ARG A 1 91 ? 8.508 1.581 -1.540 1.00 65.25 91 ARG A C 1
ATOM 721 O O . ARG A 1 91 ? 7.290 1.669 -1.455 1.00 65.25 91 ARG A O 1
ATOM 728 N N . LYS A 1 92 ? 9.156 1.882 -2.677 1.00 61.19 92 LYS A N 1
ATOM 729 C CA . LYS A 1 92 ? 8.471 2.392 -3.888 1.00 61.19 92 LYS A CA 1
ATOM 730 C C . LYS A 1 92 ? 7.396 1.428 -4.433 1.00 61.19 92 LYS A C 1
ATOM 732 O O . LYS A 1 92 ? 6.519 1.865 -5.163 1.00 61.19 92 LYS A O 1
ATOM 737 N N . ASN A 1 93 ? 7.448 0.141 -4.075 1.00 59.03 93 ASN A N 1
ATOM 738 C CA . ASN A 1 93 ? 6.520 -0.899 -4.530 1.00 59.03 93 ASN A CA 1
ATOM 739 C C . ASN A 1 93 ? 5.637 -1.479 -3.405 1.00 59.03 93 ASN A C 1
ATOM 741 O O . ASN A 1 93 ? 4.815 -2.351 -3.690 1.00 59.03 93 ASN A O 1
ATOM 745 N N . SER A 1 94 ? 5.825 -1.075 -2.142 1.00 60.56 94 SER A N 1
ATOM 746 C CA . SER A 1 94 ? 5.103 -1.638 -0.990 1.00 60.56 94 SER A CA 1
ATOM 747 C C . SER A 1 94 ? 3.838 -0.865 -0.625 1.00 60.56 94 SER A C 1
ATOM 749 O O . SER A 1 94 ? 2.934 -1.492 -0.079 1.00 60.56 94 SER A O 1
ATOM 751 N N . SER A 1 95 ? 3.724 0.426 -0.972 1.00 70.50 95 SER A N 1
ATOM 752 C CA . SER A 1 95 ? 2.607 1.280 -0.523 1.00 70.50 95 SER A CA 1
ATOM 753 C C . SER A 1 95 ? 1.233 0.682 -0.839 1.00 70.50 95 SER A C 1
ATOM 755 O O . SER A 1 95 ? 0.423 0.516 0.063 1.00 70.50 95 SER A O 1
ATOM 757 N N . SER A 1 96 ? 1.008 0.215 -2.073 1.00 81.81 96 SER A N 1
ATOM 758 C CA . SER A 1 96 ? -0.283 -0.384 -2.462 1.00 81.81 96 SER A CA 1
ATOM 759 C C . SER A 1 96 ? -0.617 -1.695 -1.736 1.00 81.81 96 SER A C 1
ATOM 761 O O . SER A 1 96 ? -1.785 -2.002 -1.509 1.00 81.81 96 SER A O 1
ATOM 763 N N . LEU A 1 97 ? 0.388 -2.501 -1.376 1.00 87.94 97 LEU A N 1
ATOM 764 C CA . LEU A 1 97 ? 0.170 -3.729 -0.607 1.00 87.94 97 LEU A CA 1
ATOM 765 C C . LEU A 1 97 ? -0.111 -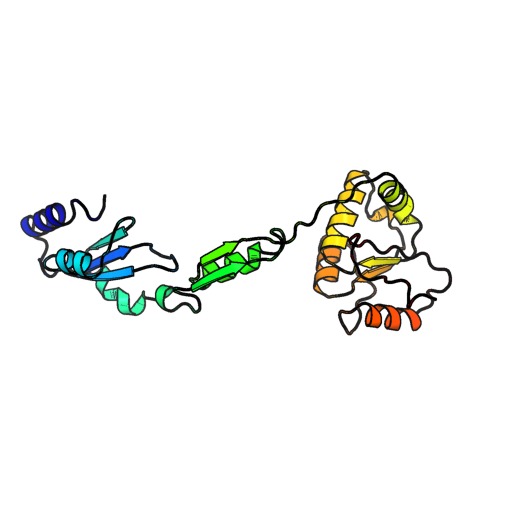3.395 0.859 1.00 87.94 97 LEU A C 1
ATOM 767 O O . LEU A 1 97 ? -1.001 -3.984 1.463 1.00 87.94 97 LEU A O 1
ATOM 771 N N . VAL A 1 98 ? 0.642 -2.446 1.408 1.00 90.62 98 VAL A N 1
ATOM 772 C CA . VAL A 1 98 ? 0.501 -1.929 2.771 1.00 90.62 98 VAL A CA 1
ATOM 773 C C . VAL A 1 98 ? -0.889 -1.327 2.974 1.00 90.62 98 VAL A C 1
ATOM 775 O O . VAL A 1 98 ? -1.588 -1.721 3.905 1.00 90.62 98 VAL A O 1
ATOM 778 N N . GLU A 1 99 ? -1.336 -0.468 2.058 1.00 90.94 99 GLU A N 1
ATOM 779 C CA . GLU A 1 99 ? -2.691 0.096 2.037 1.00 90.94 99 GLU A CA 1
ATOM 780 C C . GLU A 1 99 ? -3.746 -1.009 2.038 1.00 90.94 99 GLU A C 1
ATOM 782 O O . GLU A 1 99 ? -4.599 -1.043 2.923 1.00 90.94 99 GLU A O 1
ATOM 787 N N . LYS A 1 100 ? -3.628 -1.993 1.137 1.00 93.12 100 LYS A N 1
ATOM 788 C CA . LYS A 1 100 ? -4.555 -3.132 1.089 1.00 93.12 100 LYS A CA 1
ATOM 789 C C . LYS A 1 100 ? -4.573 -3.943 2.382 1.00 93.12 100 LYS A C 1
ATOM 791 O O . LYS A 1 100 ? -5.628 -4.461 2.750 1.00 93.12 100 LYS A O 1
ATOM 796 N N . ILE A 1 101 ? -3.444 -4.083 3.078 1.00 95.06 101 ILE A N 1
ATOM 797 C CA . ILE A 1 101 ? -3.395 -4.767 4.377 1.00 95.06 101 ILE A CA 1
ATOM 798 C C . ILE A 1 101 ? -4.225 -3.994 5.409 1.00 95.06 101 ILE A C 1
ATOM 800 O O . ILE A 1 101 ? -5.085 -4.593 6.062 1.00 95.06 101 ILE A O 1
ATOM 804 N N . TYR A 1 102 ? -4.020 -2.677 5.511 1.00 93.69 102 TYR A N 1
ATOM 805 C CA . TYR A 1 102 ? -4.773 -1.811 6.423 1.00 93.69 102 TYR A CA 1
ATOM 806 C C . TYR A 1 102 ? -6.266 -1.766 6.084 1.00 93.69 102 TYR A C 1
ATOM 808 O O . TYR A 1 102 ? -7.113 -1.952 6.961 1.00 93.69 102 TYR A O 1
ATOM 816 N N . GLU A 1 103 ? -6.607 -1.613 4.805 1.00 94.06 103 GLU A N 1
ATOM 817 C CA . GLU A 1 103 ? -7.986 -1.643 4.314 1.00 94.06 103 GLU A CA 1
ATOM 818 C C . GLU A 1 103 ? -8.688 -2.956 4.649 1.00 94.06 103 GLU A C 1
ATOM 820 O O . GLU A 1 103 ? -9.893 -2.964 4.888 1.00 94.06 103 GLU A O 1
ATOM 825 N N . ASN A 1 104 ? -7.958 -4.070 4.714 1.00 96.12 104 ASN A N 1
ATOM 826 C CA . ASN A 1 104 ? -8.487 -5.377 5.098 1.00 96.12 104 ASN A CA 1
ATOM 827 C C . ASN A 1 104 ? -8.346 -5.673 6.603 1.00 96.12 104 ASN A C 1
ATOM 829 O O . ASN A 1 104 ? -8.551 -6.810 7.025 1.00 96.12 104 ASN A O 1
ATOM 833 N N . GLY A 1 105 ? -8.090 -4.650 7.425 1.00 96.00 105 GLY A N 1
ATOM 834 C CA . GLY A 1 105 ? -8.128 -4.713 8.888 1.00 96.00 105 GLY A CA 1
ATOM 835 C C . GLY A 1 105 ? -6.863 -5.269 9.543 1.00 96.00 105 GLY A C 1
ATOM 836 O O . GLY A 1 105 ? -6.879 -5.524 10.747 1.00 96.00 105 GLY A O 1
ATOM 837 N N . GLY A 1 106 ? -5.793 -5.474 8.774 1.00 96.62 106 GLY A N 1
ATOM 838 C CA . GLY A 1 106 ? -4.496 -5.918 9.276 1.00 96.62 106 GLY A CA 1
ATOM 839 C C . GLY A 1 106 ? -3.563 -4.762 9.635 1.00 96.62 106 GLY A C 1
ATOM 840 O O . GLY A 1 106 ? -3.863 -3.596 9.398 1.00 96.62 106 GLY A O 1
ATOM 841 N N . GLU A 1 107 ? -2.409 -5.111 10.197 1.00 95.44 107 GLU A N 1
ATOM 842 C CA . GLU A 1 107 ? -1.272 -4.208 10.396 1.00 95.44 107 GLU A CA 1
ATOM 843 C C . GLU A 1 107 ? -0.147 -4.591 9.445 1.00 95.44 107 GLU A C 1
ATOM 845 O O . GLU A 1 107 ? 0.290 -5.746 9.447 1.00 95.44 107 GLU A O 1
ATOM 850 N N . ALA A 1 108 ? 0.363 -3.633 8.682 1.00 93.44 108 ALA A N 1
ATOM 851 C CA . ALA A 1 108 ? 1.575 -3.828 7.906 1.00 93.44 108 ALA A CA 1
ATOM 852 C C . ALA A 1 108 ? 2.797 -3.341 8.696 1.00 93.44 108 ALA A C 1
ATOM 854 O O . ALA A 1 108 ? 2.799 -2.246 9.248 1.00 93.44 108 ALA A O 1
ATOM 855 N N . ILE A 1 109 ? 3.855 -4.149 8.733 1.00 91.25 109 ILE A N 1
ATOM 856 C CA . ILE A 1 109 ? 5.169 -3.752 9.245 1.00 91.25 109 ILE A CA 1
ATOM 857 C C . ILE A 1 109 ? 6.127 -3.771 8.064 1.00 91.25 109 ILE A C 1
ATOM 859 O O . ILE A 1 109 ? 6.493 -4.835 7.563 1.00 91.25 109 ILE A O 1
ATOM 863 N N . GLU A 1 110 ? 6.523 -2.595 7.598 1.00 88.25 110 GLU A N 1
ATOM 864 C CA . GLU A 1 110 ? 7.458 -2.483 6.485 1.00 88.25 110 GLU A CA 1
ATOM 865 C C . GLU A 1 110 ? 8.894 -2.690 6.968 1.00 88.25 110 GLU A C 1
ATOM 867 O O . GLU A 1 110 ? 9.428 -1.895 7.741 1.00 88.25 110 GLU A O 1
ATOM 872 N N . ILE A 1 111 ? 9.538 -3.746 6.467 1.00 86.75 111 ILE A N 1
ATOM 873 C CA . ILE A 1 111 ? 10.964 -4.029 6.679 1.00 86.75 111 ILE A CA 1
ATOM 874 C C . ILE A 1 111 ? 11.603 -4.269 5.305 1.00 86.75 111 ILE A C 1
ATOM 876 O O . ILE A 1 111 ? 11.860 -5.417 4.936 1.00 86.75 111 ILE A O 1
ATOM 880 N N . PRO A 1 112 ? 11.815 -3.213 4.497 1.00 79.19 112 PRO A N 1
ATOM 881 C CA . PRO A 1 112 ? 12.397 -3.356 3.169 1.00 79.19 112 PRO A CA 1
ATOM 882 C C . PRO A 1 112 ? 13.795 -3.969 3.267 1.00 79.19 112 PRO A C 1
ATOM 884 O O . PRO A 1 112 ? 14.678 -3.398 3.903 1.00 79.19 112 PRO A O 1
ATOM 887 N N . THR A 1 113 ? 14.013 -5.112 2.618 1.00 79.75 113 THR A N 1
ATOM 888 C CA . THR A 1 113 ? 15.331 -5.776 2.591 1.00 79.75 113 THR A CA 1
ATOM 889 C C . THR A 1 113 ? 16.153 -5.413 1.357 1.00 79.75 113 THR A C 1
ATOM 891 O O . THR A 1 113 ? 17.309 -5.809 1.236 1.00 79.75 113 THR A O 1
ATOM 894 N N . ILE A 1 114 ? 15.554 -4.676 0.418 1.00 76.12 114 ILE A N 1
ATOM 895 C CA . ILE A 1 114 ? 16.169 -4.259 -0.841 1.00 76.12 114 ILE A CA 1
ATOM 896 C C . ILE A 1 114 ? 15.868 -2.778 -1.055 1.00 76.12 114 ILE A C 1
ATOM 898 O O . ILE A 1 114 ? 14.715 -2.347 -0.974 1.00 76.12 114 ILE A O 1
ATOM 902 N N . GLU A 1 115 ? 16.905 -2.016 -1.389 1.00 77.62 115 GLU A N 1
ATOM 903 C CA . GLU A 1 115 ? 16.815 -0.616 -1.789 1.00 77.62 115 GLU A CA 1
ATOM 904 C C . GLU A 1 115 ? 17.243 -0.477 -3.254 1.00 77.62 115 GLU A C 1
ATOM 906 O O . GLU A 1 115 ? 18.241 -1.057 -3.682 1.00 77.62 115 GLU A O 1
ATOM 911 N N . ILE A 1 116 ? 16.477 0.285 -4.035 1.00 78.88 116 ILE A N 1
ATOM 912 C CA . ILE A 1 116 ? 16.831 0.622 -5.416 1.00 78.88 116 ILE A CA 1
ATOM 913 C C . ILE A 1 116 ? 17.471 2.003 -5.381 1.00 78.88 116 ILE A C 1
ATOM 915 O O . ILE A 1 116 ? 16.805 2.974 -5.025 1.00 78.88 116 ILE A O 1
ATOM 919 N N . LYS A 1 117 ? 18.750 2.076 -5.752 1.00 84.88 117 LYS A N 1
ATOM 920 C CA . LYS A 1 117 ? 19.493 3.332 -5.865 1.00 84.88 117 LYS A CA 1
ATOM 921 C C . LYS A 1 117 ? 19.792 3.639 -7.322 1.00 84.88 117 LYS A C 1
ATOM 923 O O . LYS A 1 117 ? 20.187 2.751 -8.078 1.00 84.88 117 LYS A O 1
ATOM 928 N N . SER A 1 118 ? 19.634 4.910 -7.669 1.00 86.31 118 SER A N 1
ATOM 929 C CA . SER A 1 118 ? 20.060 5.453 -8.951 1.00 86.31 118 SER A CA 1
ATOM 930 C C . SER A 1 118 ? 21.574 5.293 -9.113 1.00 86.31 118 SER A C 1
ATOM 932 O O . SER A 1 118 ? 22.340 5.577 -8.189 1.00 86.31 118 SER A O 1
ATOM 934 N N . ILE A 1 119 ? 22.011 4.829 -10.286 1.00 87.81 119 ILE A N 1
ATOM 935 C CA . ILE A 1 119 ? 23.431 4.734 -10.644 1.00 87.81 119 ILE A CA 1
ATOM 936 C C . ILE A 1 119 ? 23.720 5.817 -11.682 1.00 87.81 119 ILE A C 1
ATOM 938 O O . ILE A 1 119 ? 23.551 5.598 -12.885 1.00 87.81 119 ILE A O 1
ATOM 942 N N . LYS A 1 120 ? 24.180 6.976 -11.206 1.00 87.38 120 LYS A N 1
ATOM 943 C CA . LYS A 1 120 ? 24.600 8.105 -12.047 1.00 87.38 120 LYS A CA 1
ATOM 944 C C . LYS A 1 120 ? 26.113 8.082 -12.193 1.00 87.38 120 LYS A C 1
ATOM 946 O O . LYS A 1 120 ? 26.846 8.200 -11.214 1.00 87.38 120 LYS A O 1
ATOM 951 N N . ASN A 1 121 ? 26.596 7.885 -13.412 1.00 87.69 121 ASN A N 1
ATOM 952 C CA . ASN A 1 121 ? 28.024 7.916 -13.706 1.00 87.69 121 ASN A CA 1
ATOM 953 C C . ASN A 1 121 ? 28.265 8.449 -15.124 1.00 87.69 121 ASN A C 1
ATOM 955 O O . ASN A 1 121 ? 27.369 8.431 -15.968 1.00 87.69 121 ASN A O 1
ATOM 959 N N . LYS A 1 122 ? 29.497 8.897 -15.397 1.00 88.94 122 LYS A N 1
ATOM 960 C CA . LYS A 1 122 ? 29.865 9.488 -16.697 1.00 88.94 122 LYS A CA 1
ATOM 961 C C . LYS A 1 122 ? 29.541 8.563 -17.877 1.00 88.94 122 LYS A C 1
ATOM 963 O O . LYS A 1 122 ? 29.086 9.034 -18.911 1.00 88.94 122 LYS A O 1
ATOM 968 N N . LYS A 1 123 ? 29.734 7.249 -17.720 1.00 88.81 123 LYS A N 1
ATOM 969 C CA . LYS A 1 123 ? 29.453 6.258 -18.769 1.00 88.81 123 LYS A CA 1
ATOM 970 C C . LYS A 1 123 ? 27.961 6.201 -19.114 1.00 88.81 123 LYS A C 1
ATOM 972 O O . LYS A 1 123 ? 27.620 6.204 -20.292 1.00 88.81 123 LYS A O 1
ATOM 977 N N . ASN A 1 124 ? 27.091 6.168 -18.107 1.00 88.31 124 ASN A N 1
ATOM 978 C CA . ASN A 1 124 ? 25.642 6.167 -18.286 1.00 88.31 124 ASN A CA 1
ATOM 979 C C . ASN A 1 124 ? 25.175 7.474 -18.928 1.00 88.31 124 ASN A C 1
ATOM 981 O O . ASN A 1 124 ? 24.397 7.416 -19.872 1.00 88.31 124 ASN A O 1
ATOM 985 N N . ASN A 1 125 ? 25.716 8.622 -18.508 1.00 89.62 125 ASN A N 1
ATOM 986 C CA . ASN A 1 125 ? 25.376 9.914 -19.112 1.00 89.62 125 ASN A CA 1
ATOM 987 C C . ASN A 1 125 ? 25.719 9.949 -20.607 1.00 89.62 125 ASN A C 1
ATOM 989 O O . ASN A 1 125 ? 24.864 10.303 -21.407 1.00 89.62 125 ASN A O 1
ATOM 993 N N . ILE A 1 126 ? 26.909 9.482 -21.005 1.00 90.94 126 ILE A N 1
ATOM 994 C CA . ILE A 1 126 ? 27.305 9.409 -22.425 1.00 90.94 126 ILE A CA 1
ATOM 995 C C . ILE A 1 126 ? 26.357 8.501 -23.228 1.00 90.94 126 ILE A C 1
ATOM 997 O O . ILE A 1 126 ? 26.050 8.783 -24.386 1.00 90.94 126 ILE A O 1
ATOM 1001 N N . ILE A 1 127 ? 25.903 7.391 -22.637 1.00 91.12 127 ILE A N 1
ATOM 1002 C CA . ILE A 1 127 ? 24.937 6.486 -23.275 1.00 91.12 127 ILE A CA 1
ATOM 1003 C C . ILE A 1 127 ? 23.576 7.173 -23.423 1.00 91.12 127 ILE A C 1
ATOM 1005 O O . ILE A 1 127 ? 22.985 7.107 -24.499 1.00 91.12 127 ILE A O 1
ATOM 1009 N N . LEU A 1 128 ? 23.106 7.845 -22.369 1.00 91.00 128 LEU A N 1
ATOM 1010 C CA . LEU A 1 128 ? 21.839 8.572 -22.357 1.00 91.00 128 LEU A CA 1
ATOM 1011 C C . LEU A 1 128 ? 21.844 9.721 -23.368 1.00 91.00 128 LEU A C 1
ATOM 1013 O O . LEU A 1 128 ? 20.892 9.862 -24.131 1.00 91.00 128 LEU A O 1
ATOM 1017 N N . GLU A 1 129 ? 22.932 10.484 -23.450 1.00 90.62 129 GLU A N 1
ATOM 1018 C CA . GLU A 1 129 ? 23.107 11.565 -24.425 1.00 90.62 129 GLU A CA 1
ATOM 1019 C C . GLU A 1 129 ? 23.007 11.080 -25.872 1.00 90.62 129 GLU A C 1
ATOM 1021 O O . GLU A 1 129 ? 22.542 11.825 -26.732 1.00 90.62 129 GLU A O 1
ATOM 1026 N N . LYS A 1 130 ? 23.405 9.826 -26.120 1.00 90.56 130 LYS A N 1
ATOM 1027 C CA . LYS A 1 130 ? 23.368 9.153 -27.423 1.00 90.56 130 LYS A CA 1
ATOM 1028 C C . LYS A 1 130 ? 22.147 8.244 -27.593 1.00 90.56 130 LYS A C 1
ATOM 1030 O O . LYS A 1 130 ? 22.146 7.411 -28.499 1.00 90.56 130 LYS A O 1
ATOM 1035 N N . SER A 1 131 ? 21.113 8.378 -26.754 1.00 88.88 131 SER A N 1
ATOM 1036 C CA . SER A 1 131 ? 19.917 7.516 -26.818 1.00 88.88 131 SER A CA 1
ATOM 1037 C C . SER A 1 131 ? 19.213 7.568 -28.179 1.00 88.88 131 SER A C 1
ATOM 1039 O O . SER A 1 131 ? 18.657 6.573 -28.625 1.00 88.88 131 SER A O 1
ATOM 1041 N N . GLU A 1 132 ? 19.307 8.705 -28.868 1.00 88.25 132 GLU A N 1
ATOM 1042 C CA . GLU A 1 132 ? 18.802 8.941 -30.229 1.00 88.25 132 GLU A CA 1
ATOM 1043 C C . GLU A 1 132 ? 19.449 8.054 -31.313 1.00 88.25 132 GLU A C 1
ATOM 1045 O O . GLU A 1 132 ? 18.928 7.937 -32.417 1.00 88.25 132 GLU A O 1
ATOM 1050 N N . GLN A 1 133 ? 20.581 7.407 -31.014 1.00 91.56 133 GLN A N 1
ATOM 1051 C CA . GLN A 1 133 ? 21.293 6.531 -31.953 1.00 91.56 133 GLN A CA 1
ATOM 1052 C C . GLN A 1 133 ? 20.838 5.070 -31.889 1.00 91.56 133 GLN A C 1
ATOM 1054 O O . GLN A 1 133 ? 21.340 4.249 -32.662 1.00 91.56 133 GLN A O 1
ATOM 1059 N N . TYR A 1 134 ? 19.979 4.716 -30.932 1.00 93.44 134 TYR A N 1
ATOM 1060 C CA . TYR A 1 134 ? 19.495 3.350 -30.776 1.00 93.44 134 TYR A CA 1
ATOM 1061 C C . TYR A 1 134 ? 18.225 3.141 -31.589 1.00 93.44 134 TYR A C 1
ATOM 1063 O O . TYR A 1 134 ? 17.316 3.963 -31.581 1.00 93.44 134 TYR A O 1
ATOM 1071 N N . ASP A 1 135 ? 18.147 1.998 -32.257 1.00 93.94 135 ASP A N 1
ATOM 1072 C CA . ASP A 1 135 ? 16.946 1.579 -32.971 1.00 93.94 135 ASP A CA 1
ATOM 1073 C C . ASP A 1 135 ? 15.891 1.003 -32.019 1.00 93.94 135 ASP A C 1
ATOM 1075 O O . ASP A 1 135 ? 14.707 0.997 -32.346 1.00 93.94 135 ASP A O 1
ATOM 1079 N N . TRP A 1 136 ? 16.324 0.481 -30.864 1.00 94.44 136 TRP A N 1
ATOM 1080 C CA . TRP A 1 136 ? 15.449 -0.132 -29.870 1.00 94.44 136 TRP A CA 1
ATOM 1081 C C . TRP A 1 136 ? 15.804 0.267 -28.441 1.00 94.44 136 TRP A C 1
ATOM 1083 O O . TRP A 1 136 ? 16.962 0.168 -28.027 1.00 94.44 136 TRP A O 1
ATOM 1093 N N . LEU A 1 137 ? 14.776 0.596 -27.660 1.00 95.25 137 LEU A N 1
ATOM 1094 C CA . LEU A 1 137 ? 14.833 0.702 -26.205 1.00 95.25 137 LEU A CA 1
ATOM 1095 C C . LEU A 1 137 ? 14.080 -0.478 -25.591 1.00 95.25 137 LEU A C 1
ATOM 1097 O O . LEU A 1 137 ? 12.886 -0.657 -25.824 1.00 95.25 137 LEU A O 1
ATOM 1101 N N . VAL A 1 138 ? 14.767 -1.297 -24.800 1.00 95.06 138 VAL A N 1
ATOM 1102 C CA . VAL A 1 138 ? 14.195 -2.519 -24.228 1.00 95.06 138 VAL A CA 1
ATOM 1103 C C . VAL A 1 138 ? 14.178 -2.440 -22.710 1.00 95.06 138 VAL A C 1
ATOM 1105 O O . VAL A 1 138 ? 15.219 -2.463 -22.054 1.00 95.06 138 VAL A O 1
ATOM 1108 N N . PHE A 1 139 ? 12.978 -2.428 -22.139 1.00 94.81 139 PHE A N 1
ATOM 1109 C CA . PHE A 1 139 ? 12.772 -2.339 -20.701 1.00 94.81 139 PHE A CA 1
ATOM 1110 C C . PHE A 1 139 ? 12.280 -3.660 -20.117 1.00 94.81 139 PHE A C 1
ATOM 1112 O O . PHE A 1 139 ? 11.301 -4.260 -20.562 1.00 94.81 139 PHE A O 1
ATOM 1119 N N . THR A 1 140 ? 12.951 -4.102 -19.056 1.00 92.06 140 THR A N 1
ATOM 1120 C CA . THR A 1 140 ? 12.646 -5.367 -18.364 1.00 92.06 140 THR A CA 1
ATOM 1121 C C . THR A 1 140 ? 11.990 -5.170 -16.999 1.00 92.06 140 THR A C 1
ATOM 1123 O O . THR A 1 140 ? 11.659 -6.134 -16.315 1.00 92.06 140 THR A O 1
ATOM 1126 N N . SER A 1 141 ? 11.818 -3.924 -16.563 1.00 90.25 141 SER A N 1
ATOM 1127 C CA . SER A 1 141 ? 11.150 -3.605 -15.306 1.00 90.25 141 SER A CA 1
ATOM 1128 C C . SER A 1 141 ? 10.675 -2.160 -15.301 1.00 90.25 141 SER A C 1
ATOM 1130 O O . SER A 1 141 ? 11.255 -1.311 -15.975 1.00 90.25 141 SER A O 1
ATOM 1132 N N . VAL A 1 142 ? 9.670 -1.875 -14.472 1.00 91.06 142 VAL A N 1
ATOM 1133 C CA . VAL A 1 142 ? 9.207 -0.505 -14.200 1.00 91.06 142 VAL A CA 1
ATOM 1134 C C . VAL A 1 142 ? 10.353 0.365 -13.672 1.00 91.06 142 VAL A C 1
ATOM 1136 O O . VAL A 1 142 ? 10.516 1.488 -14.120 1.00 91.06 142 VAL A O 1
ATOM 1139 N N . ASN A 1 143 ? 11.216 -0.169 -12.802 1.00 89.75 143 ASN A N 1
ATOM 1140 C CA . ASN A 1 143 ? 12.357 0.588 -12.274 1.00 89.75 143 ASN A CA 1
ATOM 1141 C C . ASN A 1 143 ? 13.315 1.050 -13.380 1.00 89.75 143 ASN A C 1
ATOM 1143 O O . ASN A 1 143 ? 13.802 2.168 -13.325 1.00 89.75 143 ASN A O 1
ATOM 1147 N N . GLY A 1 144 ? 13.579 0.201 -14.380 1.00 91.94 144 GLY A N 1
ATOM 1148 C CA . GLY A 1 144 ? 14.435 0.569 -15.511 1.00 91.94 144 GLY A CA 1
ATOM 1149 C C . GLY A 1 144 ? 13.825 1.672 -16.376 1.00 91.94 144 GLY A C 1
ATOM 1150 O O . GLY A 1 144 ? 14.563 2.511 -16.879 1.00 91.94 144 GLY A O 1
ATOM 1151 N N . VAL A 1 145 ? 12.494 1.684 -16.513 1.00 94.50 145 VAL A N 1
ATOM 1152 C CA . VAL A 1 145 ? 11.751 2.755 -17.195 1.00 94.50 145 VAL A CA 1
ATOM 1153 C C . VAL A 1 145 ? 11.896 4.056 -16.417 1.00 94.50 145 VAL A C 1
ATOM 1155 O O . VAL A 1 145 ? 12.404 5.032 -16.959 1.00 94.50 145 VAL A O 1
ATOM 1158 N N . GLU A 1 146 ? 11.495 4.061 -15.143 1.00 92.88 146 GLU A N 1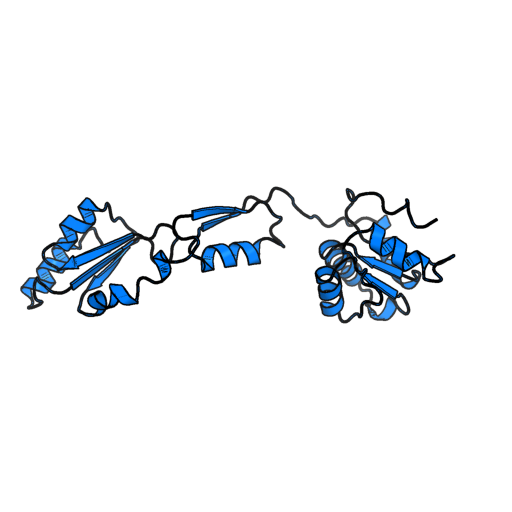
ATOM 1159 C CA . GLU A 1 146 ? 11.523 5.271 -14.316 1.00 92.88 146 GLU A CA 1
ATOM 1160 C C . GLU A 1 146 ? 12.936 5.860 -14.237 1.00 92.88 146 GLU A C 1
ATOM 1162 O O . GLU A 1 146 ? 13.108 7.040 -14.517 1.00 92.88 146 GLU A O 1
ATOM 1167 N N . GLU A 1 147 ? 13.950 5.032 -13.974 1.00 92.19 147 GLU A N 1
ATOM 1168 C CA . GLU A 1 147 ? 15.340 5.475 -13.840 1.00 92.19 147 GLU A CA 1
ATOM 1169 C C . GLU A 1 147 ? 15.921 6.027 -15.150 1.00 92.19 147 GLU A C 1
ATOM 1171 O O . GLU A 1 147 ? 16.615 7.041 -15.141 1.00 92.19 147 GLU A O 1
ATOM 1176 N N . PHE A 1 148 ? 15.633 5.385 -16.288 1.00 94.69 148 PHE A N 1
ATOM 1177 C CA . PHE A 1 148 ? 16.087 5.873 -17.591 1.00 94.69 148 PHE A CA 1
ATOM 1178 C C . PHE A 1 148 ? 15.494 7.247 -17.897 1.00 94.69 148 PHE A C 1
ATOM 1180 O O . PHE A 1 148 ? 16.234 8.167 -18.232 1.00 94.69 148 PHE A O 1
ATOM 1187 N N . PHE A 1 149 ? 14.171 7.396 -17.770 1.00 94.25 149 PHE A N 1
ATOM 1188 C CA . PHE A 1 149 ? 13.499 8.649 -18.106 1.00 94.25 149 PHE A CA 1
ATOM 1189 C C . PHE A 1 149 ? 13.819 9.764 -17.107 1.00 94.25 149 PHE A C 1
ATOM 1191 O O . PHE A 1 149 ? 13.976 10.905 -17.527 1.00 94.25 149 PHE A O 1
ATOM 1198 N N . GLU A 1 150 ? 13.963 9.450 -15.818 1.00 93.12 150 GLU A N 1
ATOM 1199 C CA . GLU A 1 150 ? 14.399 10.410 -14.797 1.00 93.12 150 GLU A CA 1
ATOM 1200 C C . GLU A 1 150 ? 15.789 10.967 -15.137 1.00 93.12 150 GLU A C 1
ATOM 1202 O O . GLU A 1 150 ? 15.933 12.176 -15.309 1.00 93.12 150 GLU A O 1
ATOM 1207 N N . GLN A 1 151 ? 16.787 10.103 -15.366 1.00 93.00 151 GLN A N 1
ATOM 1208 C CA . GLN A 1 151 ? 18.135 10.556 -15.734 1.00 93.00 151 GLN A CA 1
ATOM 1209 C C . GLN A 1 151 ? 18.180 11.256 -17.102 1.00 93.00 151 GLN A C 1
ATOM 1211 O O . GLN A 1 151 ? 18.914 12.225 -17.277 1.00 93.00 151 GLN A O 1
ATOM 1216 N N . TYR A 1 152 ? 17.402 10.794 -18.084 1.00 92.88 152 TYR A N 1
ATOM 1217 C CA . TYR A 1 152 ? 17.351 11.416 -19.409 1.00 92.88 152 TYR A CA 1
ATOM 1218 C C . TYR A 1 152 ? 16.815 12.855 -19.342 1.00 92.88 152 TYR A C 1
ATOM 1220 O O . TYR A 1 152 ? 17.392 13.762 -19.942 1.00 92.88 152 TYR A O 1
ATOM 1228 N N . LEU A 1 153 ? 15.760 13.087 -18.555 1.00 92.12 153 LEU A N 1
ATOM 1229 C CA . LEU A 1 153 ? 15.194 14.421 -18.337 1.00 92.12 153 LEU A CA 1
ATOM 1230 C C . LEU A 1 153 ? 16.107 15.312 -17.480 1.00 92.12 153 LEU A C 1
ATOM 1232 O O . LEU A 1 153 ? 16.197 16.511 -17.738 1.00 92.12 153 LEU A O 1
ATOM 1236 N N . GLU A 1 154 ? 16.830 14.753 -16.505 1.00 93.25 154 GLU A N 1
ATOM 1237 C CA . GLU A 1 154 ? 17.841 15.495 -15.733 1.00 93.25 154 GLU A CA 1
ATOM 1238 C C . GLU A 1 154 ? 18.981 16.034 -16.612 1.00 93.25 154 GLU A C 1
ATOM 1240 O O . GLU A 1 154 ? 19.509 17.115 -16.346 1.00 93.25 154 GLU A O 1
ATOM 1245 N N . LEU A 1 155 ? 19.317 15.333 -17.701 1.00 91.38 155 LEU A N 1
ATOM 1246 C CA . LEU A 1 155 ? 20.251 15.807 -18.731 1.00 91.38 155 LEU A CA 1
ATOM 1247 C C . LEU A 1 155 ? 19.641 16.879 -19.655 1.00 91.38 155 LEU A C 1
ATOM 1249 O O . LEU A 1 155 ? 20.250 17.243 -20.660 1.00 91.38 155 LEU A O 1
ATOM 1253 N N . LYS A 1 156 ? 18.445 17.391 -19.330 1.00 91.06 156 LYS A N 1
ATOM 1254 C CA . LYS A 1 156 ? 17.677 18.372 -20.115 1.00 91.06 156 LYS A CA 1
ATOM 1255 C C . LYS A 1 156 ? 17.401 17.918 -21.554 1.00 91.06 156 LYS A C 1
ATOM 1257 O O . LYS A 1 156 ? 17.214 18.752 -22.440 1.00 91.06 156 LYS A O 1
ATOM 1262 N N . LYS A 1 157 ? 17.383 16.604 -21.801 1.00 90.56 157 LYS A N 1
ATOM 1263 C CA . LYS A 1 157 ? 16.989 16.038 -23.092 1.00 90.56 157 LYS A CA 1
ATOM 1264 C C . LYS A 1 157 ? 15.468 15.983 -23.200 1.00 90.56 157 LYS A C 1
ATOM 1266 O O . LYS A 1 157 ? 14.757 15.828 -22.210 1.00 90.56 157 LYS A O 1
ATOM 1271 N N . ASP A 1 158 ? 14.978 16.079 -24.428 1.00 91.25 158 ASP A N 1
ATOM 1272 C CA . ASP A 1 158 ? 13.559 15.978 -24.748 1.00 91.25 158 ASP A CA 1
ATOM 1273 C C . ASP A 1 158 ? 13.227 14.560 -25.221 1.00 91.25 158 ASP A C 1
ATOM 1275 O O . ASP A 1 158 ? 13.962 13.989 -26.025 1.00 91.25 158 ASP A O 1
ATOM 1279 N N . LEU A 1 159 ? 12.113 13.982 -24.765 1.00 91.50 159 LEU A N 1
ATOM 1280 C CA . LEU A 1 159 ? 11.696 12.634 -25.177 1.00 91.50 159 LEU A CA 1
ATOM 1281 C C . LEU A 1 159 ? 11.499 12.513 -26.694 1.00 91.50 159 LEU A C 1
ATOM 1283 O O . LEU A 1 159 ? 11.698 11.434 -27.247 1.00 91.50 159 LEU A O 1
ATOM 1287 N N . ARG A 1 160 ? 11.171 13.615 -27.380 1.00 91.12 160 ARG A N 1
ATOM 1288 C CA . ARG A 1 160 ? 11.074 13.681 -28.846 1.00 91.12 160 ARG A CA 1
ATOM 1289 C C . ARG A 1 160 ? 12.404 13.358 -29.533 1.00 91.12 160 ARG A C 1
ATOM 1291 O O . ARG A 1 160 ? 12.395 12.863 -30.655 1.00 91.12 160 ARG A O 1
ATOM 1298 N N . CYS A 1 161 ? 13.540 13.573 -28.864 1.00 89.81 161 CYS A N 1
ATOM 1299 C CA . CYS A 1 161 ? 14.866 13.234 -29.387 1.00 89.81 161 CYS A CA 1
ATOM 1300 C C . CYS A 1 161 ? 15.114 11.720 -29.468 1.00 89.81 161 CYS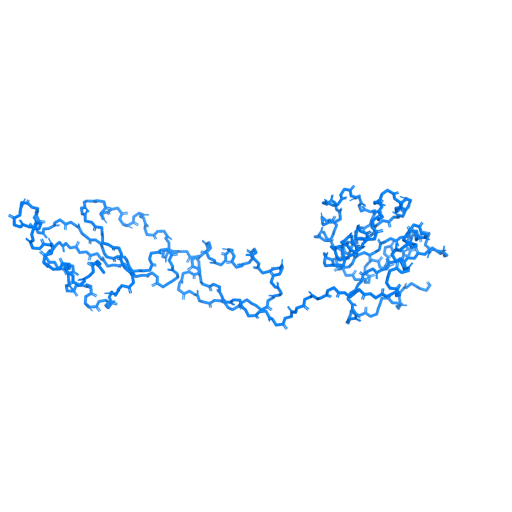 A C 1
ATOM 1302 O O . CYS A 1 161 ? 16.018 11.306 -30.184 1.00 89.81 161 CYS A O 1
ATOM 1304 N N . LEU A 1 162 ? 14.310 10.879 -28.804 1.00 90.31 162 LEU A N 1
ATOM 1305 C CA . LEU A 1 162 ? 14.376 9.423 -28.995 1.00 90.31 162 LEU A CA 1
ATOM 1306 C C . LEU A 1 162 ? 13.980 9.006 -30.426 1.00 90.31 162 LEU A C 1
ATOM 1308 O O . LEU A 1 162 ? 14.302 7.898 -30.853 1.00 90.31 162 LEU A O 1
ATOM 1312 N N . GLY A 1 163 ? 13.339 9.905 -31.182 1.00 86.12 163 GLY A N 1
ATOM 1313 C CA . GLY A 1 163 ? 13.132 9.775 -32.620 1.00 86.12 163 GLY A CA 1
ATOM 1314 C C . GLY A 1 163 ? 12.347 8.521 -32.996 1.00 86.12 163 GLY A C 1
ATOM 1315 O O . GLY A 1 163 ? 11.253 8.287 -32.492 1.00 86.12 163 GLY A O 1
ATOM 1316 N N . ASN A 1 164 ? 12.923 7.719 -33.894 1.00 88.00 164 ASN A N 1
ATOM 1317 C CA . ASN A 1 164 ? 12.293 6.520 -34.456 1.00 88.00 164 ASN A CA 1
ATOM 1318 C C . ASN A 1 164 ? 12.621 5.232 -33.680 1.00 88.00 164 ASN A C 1
ATOM 1320 O O . ASN A 1 164 ? 12.406 4.136 -34.203 1.00 88.00 164 ASN A O 1
ATOM 1324 N N . ALA A 1 165 ? 13.182 5.339 -32.472 1.00 93.44 165 ALA A N 1
ATOM 1325 C CA . ALA A 1 165 ? 13.489 4.170 -31.661 1.00 93.44 165 ALA A CA 1
ATOM 1326 C C . ALA A 1 165 ? 12.202 3.406 -31.317 1.00 93.44 165 ALA A C 1
ATOM 1328 O O . ALA A 1 165 ? 11.279 3.958 -30.718 1.00 93.44 165 ALA A O 1
ATOM 1329 N N . SER A 1 166 ? 12.154 2.120 -31.664 1.00 94.81 166 SER A N 1
ATOM 1330 C CA . SER A 1 166 ? 11.080 1.232 -31.222 1.00 94.81 166 SER A CA 1
ATOM 1331 C C . SER A 1 166 ? 11.268 0.867 -29.749 1.00 94.81 166 SER A C 1
ATOM 1333 O O . SER A 1 166 ? 12.391 0.756 -29.252 1.00 94.81 166 SER A O 1
ATOM 1335 N N . ILE A 1 167 ? 10.176 0.649 -29.027 1.00 95.88 167 ILE A N 1
ATOM 1336 C CA . ILE A 1 167 ? 10.205 0.372 -27.593 1.00 95.88 167 ILE A CA 1
ATOM 1337 C C . ILE A 1 167 ? 9.634 -1.015 -27.319 1.00 95.88 167 ILE A C 1
ATOM 1339 O O . ILE A 1 167 ? 8.509 -1.335 -27.697 1.00 95.88 167 ILE A O 1
ATOM 1343 N N . ALA A 1 168 ? 10.395 -1.836 -26.599 1.00 95.69 168 ALA A N 1
ATOM 1344 C CA . ALA A 1 168 ? 9.933 -3.123 -26.103 1.00 95.69 168 ALA A CA 1
ATOM 1345 C C . ALA A 1 168 ? 9.833 -3.123 -24.576 1.00 95.69 168 ALA A C 1
ATOM 1347 O O . ALA A 1 168 ? 10.711 -2.615 -23.875 1.00 95.69 168 ALA A O 1
ATOM 1348 N N . ALA A 1 169 ? 8.790 -3.762 -24.055 1.00 95.88 169 ALA A N 1
ATOM 1349 C CA . ALA A 1 169 ? 8.605 -3.982 -22.629 1.00 95.88 169 ALA A CA 1
ATOM 1350 C C . ALA A 1 169 ? 8.404 -5.470 -22.354 1.00 95.88 169 ALA A C 1
ATOM 1352 O O . ALA A 1 169 ? 7.602 -6.125 -23.011 1.00 95.88 169 ALA A O 1
ATOM 1353 N N . ILE A 1 170 ? 9.092 -6.013 -21.350 1.00 92.44 170 ILE A N 1
ATOM 1354 C CA . ILE A 1 170 ? 8.983 -7.443 -21.025 1.00 92.44 170 ILE A CA 1
ATOM 1355 C C . ILE A 1 170 ? 7.588 -7.839 -20.523 1.00 92.44 170 ILE A C 1
ATOM 1357 O O . ILE A 1 170 ? 7.197 -8.989 -20.668 1.00 92.44 170 ILE A O 1
ATOM 1361 N N . GLY A 1 171 ? 6.847 -6.914 -19.906 1.00 92.38 171 GLY A N 1
ATOM 1362 C CA . GLY A 1 171 ? 5.566 -7.206 -19.272 1.00 92.38 171 GLY A CA 1
ATOM 1363 C C . GLY A 1 171 ? 4.628 -6.009 -19.235 1.00 92.38 171 GLY A C 1
ATOM 1364 O O . GLY A 1 171 ? 5.045 -4.861 -19.412 1.00 92.38 171 GLY A O 1
ATOM 1365 N N . SER A 1 172 ? 3.350 -6.292 -18.981 1.00 92.75 172 SER A N 1
ATOM 1366 C CA . SER A 1 172 ? 2.252 -5.319 -19.045 1.00 92.75 172 SER A CA 1
ATOM 1367 C C . SER A 1 172 ? 2.451 -4.103 -18.136 1.00 92.75 172 SER A C 1
ATOM 1369 O O . SER A 1 172 ? 2.232 -2.978 -18.572 1.00 92.75 172 SER A O 1
ATOM 1371 N N . GLU A 1 173 ? 2.933 -4.291 -16.906 1.00 92.44 173 GLU A N 1
ATOM 1372 C CA . GLU A 1 173 ? 3.193 -3.175 -15.982 1.00 92.44 173 GLU A CA 1
ATOM 1373 C C . GLU A 1 173 ? 4.336 -2.268 -16.458 1.00 92.44 173 GLU A C 1
ATOM 1375 O O . GLU A 1 173 ? 4.256 -1.044 -16.350 1.00 92.44 173 GLU A O 1
ATOM 1380 N N . THR A 1 174 ? 5.385 -2.845 -17.053 1.00 94.19 174 THR A N 1
ATOM 1381 C CA . THR A 1 174 ? 6.461 -2.065 -17.684 1.00 94.19 174 THR A CA 1
ATOM 1382 C C . THR A 1 174 ? 5.925 -1.279 -18.877 1.00 94.19 174 THR A C 1
ATOM 1384 O O . THR A 1 174 ? 6.199 -0.086 -18.984 1.00 94.19 174 THR A O 1
ATOM 1387 N N . ALA A 1 175 ? 5.089 -1.902 -19.715 1.00 96.50 175 ALA A N 1
ATOM 1388 C CA . ALA A 1 175 ? 4.456 -1.215 -20.835 1.00 96.50 175 ALA A CA 1
ATOM 1389 C C . ALA A 1 175 ? 3.552 -0.062 -20.374 1.00 96.50 175 ALA A C 1
ATOM 1391 O O . ALA A 1 175 ? 3.571 1.024 -20.947 1.00 96.50 175 ALA A O 1
ATOM 1392 N N . ARG A 1 176 ? 2.813 -0.265 -19.279 1.00 95.94 176 ARG A N 1
ATOM 1393 C CA . ARG A 1 176 ? 1.960 0.758 -18.672 1.00 95.94 176 ARG A CA 1
ATOM 1394 C C . ARG A 1 176 ? 2.758 1.934 -18.106 1.00 95.94 176 ARG A C 1
ATOM 1396 O O . ARG A 1 176 ? 2.313 3.069 -18.239 1.00 95.94 176 ARG A O 1
ATOM 1403 N N . SER A 1 177 ? 3.915 1.690 -17.487 1.00 96.00 177 SER A N 1
ATOM 1404 C CA . SER A 1 177 ? 4.821 2.755 -17.021 1.00 96.00 177 SER A CA 1
ATOM 1405 C C . SER A 1 177 ? 5.363 3.584 -18.195 1.00 96.00 177 SER A C 1
ATOM 1407 O O . SER A 1 177 ? 5.343 4.809 -18.117 1.00 96.00 177 SER A O 1
ATOM 1409 N N . ILE A 1 178 ? 5.712 2.953 -19.323 1.00 96.69 178 ILE A N 1
ATOM 1410 C CA . ILE A 1 178 ? 6.135 3.655 -20.551 1.00 96.69 178 ILE A CA 1
ATOM 1411 C C . ILE A 1 178 ? 4.991 4.504 -21.130 1.00 96.69 178 ILE A C 1
ATOM 1413 O O . ILE A 1 178 ? 5.192 5.677 -21.437 1.00 96.69 178 ILE A O 1
ATOM 1417 N N . LEU A 1 179 ? 3.769 3.960 -21.191 1.00 96.38 179 LEU A N 1
ATOM 1418 C CA . LEU A 1 179 ? 2.581 4.701 -21.636 1.00 96.38 179 LEU A CA 1
ATOM 1419 C C . LEU A 1 179 ? 2.317 5.955 -20.791 1.00 96.38 179 LEU A C 1
ATOM 1421 O O . LEU A 1 179 ? 1.947 6.990 -21.338 1.00 96.38 179 LEU A O 1
ATOM 1425 N N . LYS A 1 180 ? 2.564 5.909 -19.474 1.00 95.75 180 LYS A N 1
ATOM 1426 C CA . LYS A 1 180 ? 2.459 7.090 -18.594 1.00 95.75 180 LYS A CA 1
ATOM 1427 C C . LYS A 1 180 ? 3.473 8.190 -18.929 1.00 95.75 180 LYS A C 1
ATOM 1429 O O . LYS A 1 180 ? 3.250 9.333 -18.546 1.00 95.75 180 LYS A O 1
ATOM 1434 N N . LYS A 1 181 ? 4.565 7.869 -19.632 1.00 94.50 181 LYS A N 1
ATOM 1435 C CA . LYS A 1 181 ? 5.529 8.848 -20.166 1.00 94.50 181 LYS A CA 1
ATOM 1436 C C . LYS A 1 181 ? 5.118 9.397 -21.541 1.00 94.50 181 LYS A C 1
ATOM 1438 O O . LYS A 1 181 ? 5.861 10.178 -22.120 1.00 94.50 181 LYS A O 1
ATOM 1443 N N . GLY A 1 182 ? 3.956 8.995 -22.064 1.00 93.75 182 GLY A N 1
ATOM 1444 C CA . GLY A 1 182 ? 3.438 9.433 -23.363 1.00 93.75 182 GLY A CA 1
ATOM 1445 C C . GLY A 1 182 ? 3.951 8.628 -24.560 1.00 93.75 182 GLY A C 1
ATOM 1446 O O . GLY A 1 182 ? 3.733 9.037 -25.696 1.00 93.75 182 GLY A O 1
ATOM 1447 N N . LEU A 1 183 ? 4.618 7.492 -24.333 1.00 95.00 183 LEU A N 1
ATOM 1448 C CA . LEU A 1 183 ? 5.224 6.673 -25.388 1.00 95.00 183 LEU A CA 1
ATOM 1449 C C . LEU A 1 183 ? 4.460 5.361 -25.589 1.00 95.00 183 LEU A C 1
ATOM 1451 O O . LEU A 1 183 ? 4.021 4.730 -24.627 1.00 95.00 183 LEU A O 1
ATOM 1455 N N . LYS A 1 184 ? 4.316 4.926 -26.844 1.00 94.75 184 LYS A N 1
ATOM 1456 C CA . LYS A 1 184 ? 3.740 3.615 -27.179 1.00 94.75 184 LYS A CA 1
ATOM 1457 C C . LYS A 1 184 ? 4.807 2.524 -27.088 1.00 94.75 184 LYS A C 1
ATOM 1459 O O . LYS A 1 184 ? 5.991 2.790 -27.254 1.00 94.75 184 LYS A O 1
ATOM 1464 N N . VAL A 1 185 ? 4.368 1.298 -26.813 1.00 96.56 185 VAL A N 1
ATOM 1465 C CA . VAL A 1 185 ? 5.228 0.109 -26.804 1.00 96.56 185 VAL A CA 1
ATOM 1466 C C . VAL A 1 185 ? 4.925 -0.723 -28.042 1.00 96.56 185 VAL A C 1
ATOM 1468 O O . VAL A 1 185 ? 3.779 -1.111 -28.251 1.00 96.56 185 VAL A O 1
ATOM 1471 N N . ASP A 1 186 ? 5.955 -1.012 -28.831 1.00 95.31 186 ASP A N 1
ATOM 1472 C CA . ASP A 1 186 ? 5.868 -1.733 -30.107 1.00 95.31 186 ASP A CA 1
ATOM 1473 C C . ASP A 1 186 ? 5.924 -3.254 -29.937 1.00 95.31 186 ASP A C 1
ATOM 1475 O O . ASP A 1 186 ? 5.499 -4.014 -30.813 1.00 95.31 186 ASP A O 1
ATOM 1479 N N . LEU A 1 187 ? 6.479 -3.714 -28.813 1.00 94.25 187 LEU A N 1
ATOM 1480 C CA . LEU A 1 187 ? 6.616 -5.132 -28.514 1.00 94.25 187 LEU A CA 1
ATOM 1481 C C . LEU A 1 187 ? 6.422 -5.422 -27.024 1.00 94.25 187 LEU A C 1
ATOM 1483 O O . LEU A 1 187 ? 7.177 -4.950 -26.173 1.00 94.25 187 LEU A O 1
ATOM 1487 N N . VAL A 1 188 ? 5.448 -6.282 -26.734 1.00 94.38 188 VAL A N 1
ATOM 1488 C CA . VAL A 1 188 ? 5.303 -6.972 -25.451 1.00 94.38 188 VAL A CA 1
ATOM 1489 C C . VAL A 1 188 ? 5.208 -8.469 -25.751 1.00 94.38 188 VAL A C 1
ATOM 1491 O O . VAL A 1 188 ? 4.347 -8.861 -26.539 1.00 94.38 188 VAL A O 1
ATOM 1494 N N . PRO A 1 189 ? 6.082 -9.317 -25.184 1.00 90.50 189 PRO A N 1
ATOM 1495 C CA . PRO A 1 189 ? 6.084 -10.742 -25.481 1.00 90.50 189 PRO A CA 1
ATOM 1496 C C . PRO A 1 189 ? 4.873 -11.446 -24.859 1.00 90.50 189 PRO A C 1
ATOM 1498 O O . PRO A 1 189 ? 4.350 -11.021 -23.827 1.00 90.50 189 PRO A O 1
ATOM 1501 N N . LYS A 1 190 ? 4.475 -12.588 -25.438 1.00 88.50 190 LYS A N 1
ATOM 1502 C CA . LYS A 1 190 ? 3.374 -13.419 -24.910 1.00 88.50 190 LYS A CA 1
ATOM 1503 C C . LYS A 1 190 ? 3.628 -13.913 -23.484 1.00 88.50 190 LYS A C 1
ATOM 1505 O O . LYS A 1 190 ? 2.694 -14.027 -22.696 1.00 88.50 190 LYS A O 1
ATOM 1510 N N . LYS A 1 191 ? 4.886 -14.226 -23.152 1.00 88.62 191 LYS A N 1
ATOM 1511 C CA . LYS A 1 191 ? 5.315 -14.579 -21.791 1.00 88.62 191 LYS A CA 1
ATOM 1512 C C . LYS A 1 191 ? 6.210 -13.474 -21.245 1.00 88.62 191 LYS A C 1
ATOM 1514 O O . LYS A 1 191 ? 7.145 -13.059 -21.921 1.00 88.62 191 LYS A O 1
ATOM 1519 N N . PHE A 1 192 ? 5.981 -13.057 -20.001 1.00 88.69 192 PHE A N 1
ATOM 1520 C CA . PHE A 1 192 ? 6.707 -11.946 -19.372 1.00 88.69 192 PHE A CA 1
ATOM 1521 C C . PHE A 1 192 ? 8.102 -12.337 -18.855 1.00 88.69 192 PHE A C 1
ATOM 1523 O O . PHE A 1 192 ? 8.433 -12.142 -17.687 1.00 88.69 192 PHE A O 1
ATOM 1530 N N . ILE A 1 193 ? 8.915 -12.927 -19.733 1.00 85.62 193 ILE A N 1
ATOM 1531 C CA . ILE A 1 193 ? 10.280 -13.392 -19.470 1.00 85.62 193 ILE A CA 1
ATOM 1532 C C . ILE A 1 193 ? 11.219 -12.987 -20.612 1.00 85.62 193 ILE A C 1
ATOM 1534 O O . ILE A 1 193 ? 10.789 -12.761 -21.745 1.00 85.62 193 ILE A O 1
ATOM 1538 N N . ALA A 1 194 ? 12.514 -12.895 -20.310 1.00 81.50 194 ALA A N 1
ATOM 1539 C CA . ALA A 1 194 ? 13.530 -12.374 -21.222 1.00 81.50 194 ALA A CA 1
ATOM 1540 C C . ALA A 1 194 ? 13.655 -13.228 -22.489 1.00 81.50 194 ALA A C 1
ATOM 1542 O O . ALA A 1 194 ? 13.764 -12.711 -23.596 1.00 81.50 194 ALA A O 1
ATOM 1543 N N . GLU A 1 195 ? 13.582 -14.542 -22.320 1.00 84.81 195 GLU A N 1
ATOM 1544 C CA . GLU A 1 195 ? 13.697 -15.544 -23.373 1.00 84.81 195 GLU A CA 1
ATOM 1545 C C . GLU A 1 195 ? 12.562 -15.416 -24.391 1.00 84.81 195 GLU A C 1
ATOM 1547 O O . GLU A 1 195 ? 12.787 -15.535 -25.593 1.00 84.81 195 GLU A O 1
ATOM 1552 N N . SER A 1 196 ? 11.349 -15.111 -23.921 1.00 85.12 196 SER A N 1
ATOM 1553 C CA . SER A 1 196 ? 10.208 -14.884 -24.807 1.00 85.12 196 SER A CA 1
ATOM 1554 C C . SER A 1 196 ? 10.385 -13.610 -25.619 1.00 85.12 196 SER A C 1
ATOM 1556 O O . SER A 1 196 ? 10.036 -13.599 -26.793 1.00 85.12 196 SER A O 1
ATOM 1558 N N . LEU A 1 197 ? 10.944 -12.555 -25.019 1.00 85.44 197 LEU A N 1
ATOM 1559 C CA . LEU A 1 197 ? 11.239 -11.323 -25.741 1.00 85.44 197 LEU A CA 1
ATOM 1560 C C . LEU A 1 197 ? 12.275 -11.566 -26.844 1.00 85.44 197 LEU A C 1
ATOM 1562 O O . LEU A 1 197 ? 12.090 -11.120 -27.969 1.00 85.44 197 LEU A O 1
ATOM 1566 N N . ILE A 1 198 ? 13.333 -12.320 -26.539 1.00 84.50 198 ILE A N 1
ATOM 1567 C CA . ILE A 1 198 ? 14.362 -12.713 -27.511 1.00 84.50 198 ILE A CA 1
ATOM 1568 C C . ILE A 1 198 ? 13.749 -13.500 -28.673 1.00 84.50 198 ILE A C 1
ATOM 1570 O O . ILE A 1 198 ? 14.111 -13.270 -29.823 1.00 84.50 198 ILE A O 1
ATOM 1574 N N . GLN A 1 199 ? 12.824 -14.419 -28.392 1.00 85.19 199 GLN A N 1
ATOM 1575 C CA . GLN A 1 199 ? 12.177 -15.207 -29.437 1.00 85.19 199 GLN A CA 1
ATOM 1576 C C . GLN A 1 199 ? 11.347 -14.327 -30.383 1.00 85.19 199 GLN A C 1
ATOM 1578 O O . GLN A 1 199 ? 11.510 -14.436 -31.590 1.00 85.19 199 GLN A O 1
ATOM 1583 N N . GLU A 1 200 ? 10.555 -13.396 -29.848 1.00 86.31 200 GLU A N 1
ATOM 1584 C CA . GLU A 1 200 ? 9.789 -12.425 -30.651 1.00 86.31 200 GLU A CA 1
ATOM 1585 C C . GLU A 1 200 ? 10.696 -11.495 -31.477 1.00 86.31 200 GLU A C 1
ATOM 1587 O O . GLU A 1 200 ? 10.310 -10.980 -32.526 1.00 86.31 200 GLU A O 1
ATOM 1592 N N . PHE A 1 201 ? 11.924 -11.269 -31.008 1.00 85.38 201 PHE A N 1
ATOM 1593 C CA . PHE A 1 201 ? 12.937 -10.516 -31.735 1.00 85.38 201 PHE A CA 1
ATOM 1594 C C . PHE A 1 201 ? 13.555 -11.298 -32.902 1.00 85.38 201 PHE A C 1
ATOM 1596 O O . PHE A 1 201 ? 13.911 -10.670 -33.898 1.00 85.38 201 PHE A O 1
ATOM 1603 N N . LYS A 1 202 ? 13.658 -12.635 -32.828 1.00 82.12 202 LYS A N 1
ATOM 1604 C CA . LYS A 1 202 ? 14.152 -13.466 -33.948 1.00 82.12 202 LYS A CA 1
ATOM 1605 C C . LYS A 1 202 ? 13.244 -13.393 -35.166 1.00 82.12 202 LYS A C 1
ATOM 1607 O O . LYS A 1 202 ? 13.731 -13.394 -36.292 1.00 82.12 202 LYS A O 1
ATOM 1612 N N . ASP A 1 203 ? 11.944 -13.270 -34.930 1.00 77.88 203 ASP A N 1
ATOM 1613 C CA . ASP A 1 203 ? 10.937 -13.166 -35.985 1.00 77.88 203 ASP A CA 1
ATOM 1614 C C . ASP A 1 203 ? 10.919 -11.762 -36.633 1.00 77.88 203 ASP A C 1
ATOM 1616 O O . ASP A 1 203 ? 10.108 -11.468 -37.511 1.00 77.88 203 ASP A O 1
ATOM 1620 N N . ARG A 1 204 ? 11.836 -10.869 -36.224 1.00 80.94 204 ARG A N 1
ATOM 1621 C CA . ARG A 1 204 ? 11.963 -9.487 -36.701 1.00 80.94 204 ARG A CA 1
ATOM 1622 C C . ARG A 1 204 ? 13.335 -9.232 -37.326 1.00 80.94 204 ARG A C 1
ATOM 1624 O O . ARG A 1 204 ? 14.351 -9.817 -36.962 1.00 80.94 204 ARG A O 1
ATOM 1631 N N . LYS A 1 205 ? 13.395 -8.267 -38.251 1.00 78.94 205 LYS A N 1
ATOM 1632 C CA . LYS A 1 205 ? 14.647 -7.808 -38.879 1.00 78.94 205 LYS A CA 1
ATOM 1633 C C . LYS A 1 205 ? 15.456 -6.920 -37.922 1.00 78.94 205 LYS A C 1
ATOM 1635 O O . LYS A 1 205 ? 15.489 -5.704 -38.082 1.00 78.94 205 LYS A O 1
ATOM 1640 N N . ILE A 1 206 ? 16.109 -7.527 -36.930 1.00 84.19 206 ILE A N 1
ATOM 1641 C CA . ILE A 1 206 ? 16.959 -6.814 -35.954 1.00 84.19 206 ILE A CA 1
ATOM 1642 C C . ILE A 1 206 ? 18.464 -6.909 -36.217 1.00 84.19 206 ILE A C 1
ATOM 1644 O O . ILE A 1 206 ? 19.267 -6.368 -35.456 1.00 84.19 206 ILE A O 1
ATOM 1648 N N . LYS A 1 207 ? 18.873 -7.571 -37.301 1.00 82.38 207 LYS A N 1
ATOM 1649 C CA . LYS A 1 207 ? 20.284 -7.643 -37.689 1.00 82.38 207 LYS A CA 1
ATOM 1650 C C . LYS A 1 207 ? 20.848 -6.227 -37.878 1.00 82.38 207 LYS A C 1
ATOM 1652 O O . LYS A 1 207 ? 20.231 -5.405 -38.551 1.00 82.38 207 LYS A O 1
ATOM 1657 N N . ASN A 1 208 ? 22.016 -5.960 -37.290 1.00 85.56 208 ASN A N 1
ATOM 1658 C CA . ASN A 1 208 ? 22.717 -4.665 -37.295 1.00 85.56 208 ASN A CA 1
ATOM 1659 C C . ASN A 1 208 ? 21.985 -3.502 -36.594 1.00 85.56 208 ASN A C 1
ATOM 1661 O O . ASN A 1 208 ? 22.372 -2.348 -36.772 1.00 85.56 208 ASN A O 1
ATOM 1665 N N . LYS A 1 209 ? 20.951 -3.781 -35.792 1.00 90.06 209 LYS A N 1
ATOM 1666 C CA . LYS A 1 209 ? 20.240 -2.763 -35.012 1.00 90.06 209 LYS A CA 1
ATOM 1667 C C . LYS A 1 209 ? 20.918 -2.521 -33.666 1.00 90.06 209 LYS A C 1
ATOM 1669 O O . LYS A 1 209 ? 21.341 -3.461 -32.994 1.00 90.06 209 LYS A O 1
ATOM 1674 N N . LYS A 1 210 ? 21.012 -1.256 -33.255 1.00 91.94 210 LYS A N 1
ATOM 1675 C CA . LYS A 1 210 ? 21.537 -0.863 -31.942 1.00 91.94 210 LYS A CA 1
ATOM 1676 C C . LYS A 1 210 ? 20.421 -0.948 -30.907 1.00 91.94 210 LYS A C 1
ATOM 1678 O O . LYS A 1 210 ? 19.423 -0.240 -31.009 1.00 91.94 210 LYS A O 1
ATOM 1683 N N . ILE A 1 211 ? 20.607 -1.791 -29.894 1.00 92.00 211 ILE A N 1
ATOM 1684 C CA . ILE A 1 211 ? 19.616 -2.029 -28.838 1.00 92.00 211 ILE A CA 1
ATOM 1685 C C . ILE A 1 211 ? 20.171 -1.534 -27.502 1.00 92.00 211 ILE A C 1
ATOM 1687 O O . ILE A 1 211 ? 21.231 -1.983 -27.064 1.00 92.00 211 ILE A O 1
ATOM 1691 N N . LEU A 1 212 ? 19.442 -0.636 -26.840 1.00 93.00 212 LEU A N 1
ATOM 1692 C CA . LEU A 1 212 ? 19.730 -0.203 -25.476 1.00 93.00 212 LEU A CA 1
ATOM 1693 C C . LEU A 1 212 ? 18.829 -0.949 -24.492 1.00 93.00 212 LEU A C 1
ATOM 1695 O O . LEU A 1 212 ? 17.611 -0.992 -24.659 1.00 93.00 212 LEU A O 1
ATOM 1699 N N . VAL A 1 213 ? 19.425 -1.505 -23.435 1.00 92.56 213 VAL A N 1
ATOM 1700 C CA . VAL A 1 213 ? 18.702 -2.239 -22.383 1.00 92.56 213 VAL A CA 1
ATOM 1701 C C . VAL A 1 213 ? 18.989 -1.615 -21.012 1.00 92.56 213 VAL A C 1
ATOM 1703 O O . VAL A 1 213 ? 19.941 -2.033 -20.345 1.00 92.56 213 VAL A O 1
ATOM 1706 N N . PRO A 1 214 ? 18.200 -0.625 -20.553 1.00 90.75 214 PRO A N 1
ATOM 1707 C CA . PRO A 1 214 ? 18.343 -0.059 -19.213 1.00 90.75 214 PRO A CA 1
ATOM 1708 C C . PRO A 1 214 ? 17.972 -1.092 -18.141 1.00 90.75 214 PRO A C 1
ATOM 1710 O O . PRO A 1 214 ? 16.877 -1.665 -18.143 1.00 90.75 214 PRO A O 1
ATOM 1713 N N . ARG A 1 215 ? 18.901 -1.376 -17.224 1.00 88.31 215 ARG A N 1
ATOM 1714 C CA . ARG A 1 215 ? 18.771 -2.463 -16.240 1.00 88.31 215 ARG A CA 1
ATOM 1715 C C . ARG A 1 215 ? 19.615 -2.228 -14.994 1.00 88.31 215 ARG A C 1
ATOM 1717 O O . ARG A 1 215 ? 20.601 -1.499 -15.025 1.00 88.31 215 ARG A O 1
ATOM 1724 N N . ALA A 1 216 ? 19.260 -2.928 -13.919 1.00 85.81 216 ALA A N 1
ATOM 1725 C CA . ALA A 1 216 ? 20.066 -2.981 -12.705 1.00 85.81 216 ALA A CA 1
ATOM 1726 C C . ALA A 1 216 ? 21.432 -3.649 -12.959 1.00 85.81 216 ALA A C 1
ATOM 1728 O O . ALA A 1 216 ? 21.543 -4.560 -13.789 1.00 85.81 216 ALA A O 1
ATOM 1729 N N . SER A 1 217 ? 22.445 -3.251 -12.183 1.00 83.44 217 SER A N 1
ATOM 1730 C CA . SER A 1 217 ? 23.809 -3.802 -12.247 1.00 83.44 217 SER A CA 1
ATOM 1731 C C . SER A 1 217 ? 23.845 -5.324 -12.075 1.00 83.44 217 SER A C 1
ATOM 1733 O O . SER A 1 217 ? 24.594 -6.005 -12.766 1.00 83.44 217 SER A O 1
ATOM 1735 N N . ASN A 1 218 ? 22.982 -5.865 -11.209 1.00 77.38 218 ASN A N 1
ATOM 1736 C CA . ASN A 1 218 ? 22.997 -7.277 -10.811 1.00 77.38 218 ASN A CA 1
ATOM 1737 C C . ASN A 1 218 ? 22.001 -8.146 -11.601 1.00 77.38 218 ASN A C 1
ATOM 1739 O O . ASN A 1 218 ? 21.732 -9.284 -11.219 1.00 77.38 218 ASN A O 1
ATOM 1743 N N . ALA A 1 219 ? 21.385 -7.626 -12.666 1.00 73.25 219 ALA A N 1
ATOM 1744 C CA . ALA A 1 219 ? 20.440 -8.421 -13.448 1.00 73.25 219 ALA A CA 1
ATOM 1745 C C . ALA A 1 219 ? 21.146 -9.614 -14.145 1.00 73.25 219 ALA A C 1
ATOM 1747 O O . ALA A 1 219 ? 22.359 -9.605 -14.361 1.00 73.25 219 ALA A O 1
ATOM 1748 N N . LYS A 1 220 ? 20.394 -10.642 -14.561 1.00 66.44 220 LYS A N 1
ATOM 1749 C CA . LYS A 1 220 ? 20.937 -11.789 -15.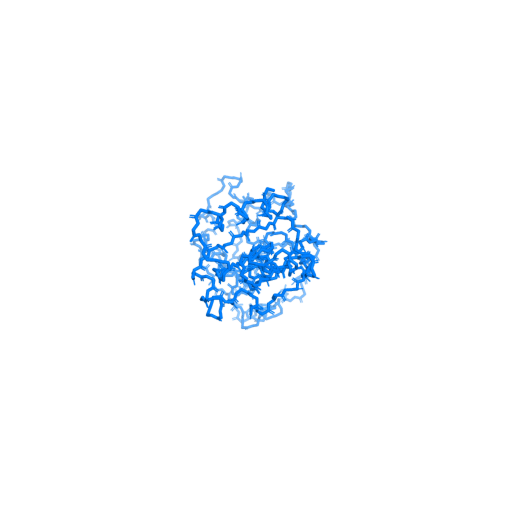324 1.00 66.44 220 LYS A CA 1
ATOM 1750 C C . LYS A 1 220 ? 21.324 -11.379 -16.746 1.00 66.44 220 LYS A C 1
ATOM 1752 O O . LYS A 1 220 ? 20.630 -10.565 -17.354 1.00 66.44 220 LYS A O 1
ATOM 1757 N N . ASN A 1 221 ? 22.440 -11.874 -17.278 1.00 62.91 221 ASN A N 1
ATOM 1758 C CA . ASN A 1 221 ? 22.955 -11.449 -18.588 1.00 62.91 221 ASN A CA 1
ATOM 1759 C C . ASN A 1 221 ? 21.950 -11.707 -19.725 1.00 62.91 221 ASN A C 1
ATOM 1761 O O . ASN A 1 221 ? 21.532 -12.838 -19.942 1.00 62.91 221 ASN A O 1
ATOM 1765 N N . PHE A 1 222 ? 21.608 -10.646 -20.464 1.00 58.88 222 PHE A N 1
ATOM 1766 C CA . PHE A 1 222 ? 20.683 -10.668 -21.611 1.00 58.88 222 PHE A CA 1
ATOM 1767 C C . PHE A 1 222 ? 21.376 -11.104 -22.924 1.00 58.88 222 PHE A C 1
ATOM 1769 O O . PHE A 1 222 ? 20.720 -11.423 -23.910 1.00 58.88 222 PHE A O 1
ATOM 1776 N N . ASN A 1 223 ? 22.715 -11.160 -22.932 1.00 52.66 223 ASN A N 1
ATOM 1777 C CA . ASN A 1 223 ? 23.545 -11.296 -24.140 1.00 52.66 223 ASN A CA 1
ATOM 1778 C C . ASN A 1 223 ? 23.596 -12.704 -24.756 1.00 52.66 223 ASN A C 1
ATOM 1780 O O . ASN A 1 223 ? 24.271 -12.897 -25.761 1.00 52.66 223 ASN A O 1
ATOM 1784 N N . ARG A 1 224 ? 22.932 -13.711 -24.179 1.00 45.88 224 ARG A N 1
ATOM 1785 C CA . ARG A 1 224 ? 23.002 -15.084 -24.715 1.00 45.88 224 ARG A CA 1
ATOM 1786 C C . ARG A 1 224 ? 22.061 -15.350 -25.896 1.00 45.88 224 ARG A C 1
ATOM 1788 O O . ARG A 1 224 ? 22.200 -16.398 -26.512 1.00 45.88 224 ARG A O 1
ATOM 1795 N N . GLY A 1 225 ? 21.138 -14.438 -26.217 1.00 43.78 225 GLY A N 1
ATOM 1796 C CA . GLY A 1 225 ? 20.110 -14.677 -27.241 1.00 43.78 225 GLY A CA 1
ATOM 1797 C C . GLY A 1 225 ? 20.053 -13.700 -28.417 1.00 43.78 225 GLY A C 1
ATOM 1798 O O . GLY A 1 225 ? 19.339 -13.982 -29.371 1.00 43.78 225 GLY A O 1
ATOM 1799 N N . PHE A 1 226 ? 20.806 -12.597 -28.377 1.00 42.34 226 PHE A N 1
ATOM 1800 C CA . PHE A 1 226 ? 20.969 -11.665 -29.501 1.00 42.34 226 PHE A CA 1
ATOM 1801 C C . PHE A 1 226 ? 22.334 -11.916 -30.159 1.00 42.34 226 PHE A C 1
ATOM 1803 O O . PHE A 1 226 ? 23.265 -11.135 -29.972 1.00 42.34 226 PHE A O 1
ATOM 1810 N N . LYS A 1 227 ? 22.488 -13.064 -30.823 1.00 37.50 227 LYS A N 1
ATOM 1811 C CA . LYS A 1 227 ? 23.582 -13.297 -31.776 1.00 37.50 227 LYS A CA 1
ATOM 1812 C C . LYS A 1 227 ? 23.032 -13.172 -33.187 1.00 37.50 227 LYS A C 1
ATOM 1814 O O . LYS A 1 227 ? 21.902 -13.665 -33.391 1.00 37.50 227 LYS A O 1
#